Protein AF-A0A520I317-F1 (afdb_monomer_lite)

pLDDT: mean 79.82, std 12.67, range [42.69, 95.69]

Sequence (195 aa):
MSNALNQAALPAPKLPLKTIEVRKGIVSRGLTPLLSAAILIAALWQLRYLDVRGVIAMVPRSPLFWLLFAAGYLALPASEWVIYRRLWTLPSRGFLALLRKRISNEIIAGYSGELYFYAWARRHASLVGTPFGAIKDVSILSAVVANVCTLVLAAVSWQSLVALNLGTDAKVMIVSAASIALPSFVALVMRKRLF

Foldseek 3Di:
DDDDPPPPDDPDPPDPPPPPPPPCPPCNVPVVVVVVVVVVVVVVVVVVVDPPVVVVVPPDPDVVVVVVVVCVLLVVLVVVCVVCCVVFVDDPVLSVLSNQLVVCCVPPNVCVSLVSSQVVCVVGTPDPDRSVLSSLVVVLVVLLVVLVVVVVVCVVCVVVVVVVPPVDDVVVVVVVSCVSNVVSVVCVVCSVVPD

Structure (mmCIF, N/CA/C/O backbone):
data_AF-A0A520I317-F1
#
_entry.id   AF-A0A520I317-F1
#
loop_
_atom_site.group_PDB
_atom_site.id
_atom_site.type_symbol
_atom_site.label_atom_id
_atom_site.label_alt_id
_atom_site.label_comp_id
_atom_site.label_asym_id
_atom_site.label_entity_id
_atom_site.label_seq_id
_atom_site.pdbx_PDB_ins_code
_atom_site.Cartn_x
_atom_site.Cartn_y
_atom_site.Cartn_z
_atom_site.occupancy
_atom_site.B_iso_or_equiv
_atom_site.auth_seq_id
_atom_site.auth_comp_id
_atom_site.auth_asym_id
_atom_site.auth_atom_id
_atom_site.pdbx_PDB_model_num
ATOM 1 N N . MET A 1 1 ? -30.009 17.083 55.610 1.00 45.03 1 MET A N 1
ATOM 2 C CA . MET A 1 1 ? -29.184 15.937 55.158 1.00 45.03 1 MET A CA 1
ATOM 3 C C . MET A 1 1 ? -29.021 16.059 53.641 1.00 45.03 1 MET A C 1
ATOM 5 O O . MET A 1 1 ? -29.857 15.583 52.899 1.00 45.03 1 MET A O 1
ATOM 9 N N . SER A 1 2 ? -28.257 17.052 53.184 1.00 42.69 2 SER A N 1
ATOM 10 C CA . SER A 1 2 ? -26.864 16.935 52.708 1.00 42.69 2 SER A CA 1
ATOM 11 C C . SER A 1 2 ? -26.685 16.032 51.479 1.00 42.69 2 SER A C 1
ATOM 13 O O . SER A 1 2 ? -26.495 14.829 51.611 1.00 42.69 2 SER A O 1
ATOM 15 N N . ASN A 1 3 ? -26.728 16.679 50.308 1.00 47.91 3 ASN A N 1
ATOM 16 C CA . ASN A 1 3 ? -25.954 16.430 49.084 1.00 47.91 3 ASN A CA 1
ATOM 17 C C . ASN A 1 3 ? -25.073 15.168 49.061 1.00 47.91 3 ASN A C 1
ATOM 19 O O . ASN A 1 3 ? -23.994 15.156 49.650 1.00 47.91 3 ASN A O 1
ATOM 23 N N . ALA A 1 4 ? -25.469 14.169 48.269 1.00 48.62 4 ALA A N 1
ATOM 24 C CA . ALA A 1 4 ? -24.645 12.996 47.960 1.00 48.62 4 ALA A CA 1
ATOM 25 C C . ALA A 1 4 ? -24.650 12.617 46.460 1.00 48.62 4 ALA A C 1
ATOM 27 O O . ALA A 1 4 ? -24.428 11.461 46.121 1.00 48.62 4 ALA A O 1
ATOM 28 N N . LEU A 1 5 ? -24.897 13.569 45.545 1.00 51.44 5 LEU A N 1
ATOM 29 C CA . LEU A 1 5 ? -24.967 13.308 44.092 1.00 51.44 5 LEU A CA 1
ATOM 30 C C . LEU A 1 5 ? -24.058 14.206 43.234 1.00 51.44 5 LEU A C 1
ATOM 32 O O . LEU A 1 5 ? -24.373 14.493 42.088 1.00 51.44 5 LEU A O 1
ATOM 36 N N . ASN A 1 6 ? -22.898 14.608 43.755 1.00 48.12 6 ASN A N 1
ATOM 37 C CA . ASN A 1 6 ? -21.825 15.190 42.939 1.00 48.12 6 ASN A CA 1
ATOM 38 C C . ASN A 1 6 ? -20.525 14.409 43.158 1.00 48.12 6 ASN A C 1
ATOM 40 O O . ASN A 1 6 ? -19.557 14.913 43.723 1.00 48.12 6 ASN A O 1
ATOM 44 N N . GLN A 1 7 ? -20.490 13.155 42.700 1.00 51.94 7 GLN A N 1
ATOM 45 C CA . GLN A 1 7 ? -19.213 12.514 42.392 1.00 51.94 7 GLN A CA 1
ATOM 46 C C . GLN A 1 7 ? -18.710 13.122 41.083 1.00 51.94 7 GLN A C 1
ATOM 48 O O . GLN A 1 7 ? -18.980 12.625 39.992 1.00 51.94 7 GLN A O 1
ATOM 53 N N . ALA A 1 8 ? -18.028 14.262 41.206 1.00 53.19 8 ALA A N 1
ATOM 54 C CA . ALA A 1 8 ? -17.214 14.811 40.140 1.00 53.19 8 ALA A CA 1
ATOM 55 C C . ALA A 1 8 ? -16.290 13.695 39.637 1.00 53.19 8 ALA A C 1
ATOM 57 O O . ALA A 1 8 ? -15.510 13.139 40.411 1.00 53.19 8 ALA A O 1
ATOM 58 N N . ALA A 1 9 ? -16.420 13.337 38.358 1.00 56.22 9 ALA A N 1
ATOM 59 C CA . ALA A 1 9 ? -15.526 12.400 37.703 1.00 56.22 9 ALA A CA 1
ATOM 60 C C . ALA A 1 9 ? -14.085 12.848 37.972 1.00 56.22 9 ALA A C 1
ATOM 62 O O . ALA A 1 9 ? -13.678 13.929 37.541 1.00 56.22 9 ALA A O 1
ATOM 63 N N . LEU A 1 10 ? -13.343 12.044 38.739 1.00 57.91 10 LEU A N 1
ATOM 64 C CA . LEU A 1 10 ? -11.942 12.306 39.040 1.00 57.91 10 LEU A CA 1
ATOM 65 C C . LEU A 1 10 ? -11.213 12.540 37.709 1.00 57.91 10 LEU A C 1
ATOM 67 O O . LEU A 1 10 ? -11.305 11.686 36.820 1.00 57.91 10 LEU A O 1
ATOM 71 N N . PRO A 1 11 ? -10.522 13.679 37.522 1.00 61.44 11 PRO A N 1
ATOM 72 C CA . PRO A 1 11 ? -9.754 13.895 36.310 1.00 61.44 11 PRO A CA 1
ATOM 73 C C . PRO A 1 11 ? -8.738 12.760 36.194 1.00 61.44 11 PRO A C 1
ATOM 75 O O . PRO A 1 11 ? -7.989 12.493 37.134 1.00 61.44 11 PRO A O 1
ATOM 78 N N . ALA A 1 12 ? -8.752 12.066 35.052 1.00 65.25 12 ALA A N 1
ATOM 79 C CA . ALA A 1 12 ? -7.838 10.963 34.788 1.00 65.25 12 ALA A CA 1
ATOM 80 C C . ALA A 1 12 ? -6.398 11.393 35.128 1.00 65.25 12 ALA A C 1
ATOM 82 O O . ALA A 1 12 ? -5.998 12.503 34.750 1.00 65.25 12 ALA A O 1
ATOM 83 N N . PRO A 1 13 ? -5.618 10.559 35.841 1.00 58.56 13 PRO A N 1
ATOM 84 C CA . PRO A 1 13 ? -4.263 10.915 36.227 1.00 58.56 13 PRO A CA 1
ATOM 85 C C . PRO A 1 13 ? -3.470 11.268 34.970 1.00 58.56 13 PRO A C 1
ATOM 87 O O . PRO A 1 13 ? -3.360 10.470 34.035 1.00 58.56 13 PRO A O 1
ATOM 90 N N . LYS A 1 14 ? -2.940 12.495 34.933 1.00 61.97 14 LYS A N 1
ATOM 91 C CA . LYS A 1 14 ? -2.022 12.945 33.886 1.00 61.97 14 LYS A CA 1
ATOM 92 C C . LYS A 1 14 ? -0.723 12.168 34.069 1.00 61.97 14 LYS A C 1
ATOM 94 O O . LYS A 1 14 ? 0.171 12.606 34.785 1.00 61.97 14 LYS A O 1
ATOM 99 N N . LEU A 1 15 ? -0.658 10.980 33.474 1.00 63.56 15 LEU A N 1
AT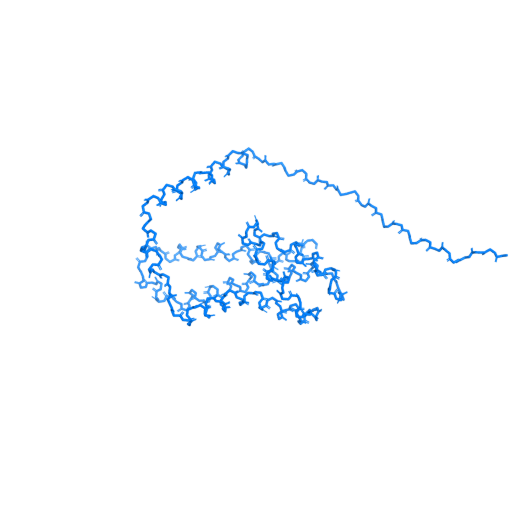OM 100 C CA . LEU A 1 15 ? 0.560 10.186 33.408 1.00 63.56 15 LEU A CA 1
ATOM 101 C C . LEU A 1 15 ? 1.652 11.066 32.780 1.00 63.56 15 LEU A C 1
ATOM 103 O O . LEU A 1 15 ? 1.433 11.593 31.685 1.00 63.56 15 LEU A O 1
ATOM 107 N N . PRO A 1 16 ? 2.798 11.269 33.449 1.00 57.56 16 PRO A N 1
ATOM 108 C CA . PRO A 1 16 ? 3.884 12.051 32.887 1.00 57.56 16 PRO A CA 1
ATOM 109 C C . PRO A 1 16 ? 4.388 11.329 31.637 1.00 57.56 16 PRO A C 1
ATOM 111 O O . PRO A 1 16 ? 4.997 10.261 31.710 1.00 57.56 16 PRO A O 1
ATOM 114 N N . LEU A 1 17 ? 4.090 11.896 30.469 1.00 61.78 17 LEU A N 1
ATOM 115 C CA . LEU A 1 17 ? 4.612 11.410 29.202 1.00 61.78 17 LEU A CA 1
ATOM 116 C C . LEU A 1 17 ? 6.114 11.686 29.202 1.00 61.78 17 LEU A C 1
ATOM 118 O O . LEU A 1 17 ? 6.548 12.810 28.960 1.00 61.78 17 LEU A O 1
ATOM 122 N N . LYS A 1 18 ? 6.915 10.663 29.510 1.00 58.00 18 LYS A N 1
ATOM 123 C CA . LYS A 1 18 ? 8.369 10.731 29.377 1.00 58.00 18 LYS A CA 1
ATOM 124 C C . LYS A 1 18 ? 8.680 10.900 27.892 1.00 58.00 18 LYS A C 1
ATOM 126 O O . LYS A 1 18 ? 8.573 9.951 27.117 1.00 58.00 18 LYS A O 1
ATOM 131 N N . THR A 1 19 ? 9.010 12.121 27.488 1.00 58.41 19 THR A N 1
ATOM 132 C CA . THR A 1 19 ? 9.453 12.427 26.131 1.00 58.41 19 THR A CA 1
ATOM 133 C C . THR A 1 19 ? 10.725 11.639 25.868 1.00 58.41 19 THR A C 1
ATOM 135 O O . THR A 1 19 ? 11.769 11.908 26.460 1.00 58.41 19 THR A O 1
ATOM 138 N N . ILE A 1 20 ? 10.629 10.615 25.023 1.00 56.41 20 ILE A N 1
ATOM 139 C CA . ILE A 1 20 ? 11.802 9.892 24.547 1.00 56.41 20 ILE A CA 1
ATOM 140 C C . ILE A 1 20 ? 12.582 10.878 23.681 1.00 56.41 20 ILE A C 1
ATOM 142 O O . ILE A 1 20 ? 12.184 11.180 22.556 1.00 56.41 20 ILE A O 1
ATOM 146 N N . GLU A 1 21 ? 13.682 11.407 24.213 1.00 55.03 21 GLU A N 1
ATOM 147 C CA . GLU A 1 21 ? 14.645 12.147 23.412 1.00 55.03 21 GLU A CA 1
ATOM 148 C C . GLU A 1 21 ? 15.313 11.168 22.449 1.00 55.03 21 GLU A C 1
ATOM 150 O O . GLU A 1 21 ? 16.239 10.430 22.789 1.00 55.03 21 GLU A O 1
ATOM 155 N N . VAL A 1 22 ? 14.807 11.126 21.218 1.00 60.00 22 VAL A N 1
ATOM 156 C CA . VAL A 1 22 ? 15.446 10.388 20.134 1.00 60.00 22 VAL A CA 1
ATOM 157 C C . VAL A 1 22 ? 16.765 11.094 19.829 1.00 60.00 22 VAL A C 1
ATOM 159 O O . VAL A 1 22 ? 16.800 12.101 19.116 1.00 60.00 22 VAL A O 1
ATOM 162 N N . ARG A 1 23 ? 17.865 10.581 20.388 1.00 56.28 23 ARG A N 1
ATOM 163 C CA . ARG A 1 23 ? 19.222 11.060 20.110 1.00 56.28 23 ARG A CA 1
ATOM 164 C C . ARG A 1 23 ? 19.542 10.786 18.642 1.00 56.28 23 ARG A C 1
ATOM 166 O O . ARG A 1 23 ? 20.020 9.714 18.284 1.00 56.28 23 ARG A O 1
ATOM 173 N N . LYS A 1 24 ? 19.246 11.757 17.776 1.00 55.75 24 LYS A N 1
ATOM 174 C CA . LYS A 1 24 ? 19.602 11.728 16.353 1.00 55.75 24 LYS A CA 1
ATOM 175 C C . LYS A 1 24 ? 21.124 11.626 16.240 1.00 55.75 24 LYS A C 1
ATOM 177 O O . LYS A 1 24 ? 21.832 12.606 16.474 1.00 55.75 24 LYS A O 1
ATOM 182 N N . GLY A 1 25 ? 21.629 10.426 15.946 1.00 60.38 25 GLY A N 1
ATOM 183 C CA . GLY A 1 25 ? 23.057 10.178 15.752 1.00 60.38 25 GLY A CA 1
ATOM 184 C C . GLY A 1 25 ? 23.619 11.059 14.635 1.00 60.38 25 GLY A C 1
ATOM 185 O O . GLY A 1 25 ? 22.886 11.452 13.728 1.00 60.38 25 GLY A O 1
ATOM 186 N N . ILE A 1 26 ? 24.916 11.363 14.687 1.00 60.06 26 ILE A N 1
ATOM 187 C CA . ILE A 1 26 ? 25.626 12.230 13.723 1.00 60.06 26 ILE A CA 1
ATOM 188 C C . ILE A 1 26 ? 25.359 11.809 12.263 1.00 60.06 26 ILE A C 1
ATOM 190 O O . ILE A 1 26 ? 25.159 12.660 11.398 1.00 60.06 26 ILE A O 1
ATOM 194 N N . VAL A 1 27 ? 25.205 10.504 12.020 1.00 59.06 27 VAL A N 1
ATOM 195 C CA . VAL A 1 27 ? 24.820 9.920 10.723 1.00 59.06 27 VAL A CA 1
ATOM 196 C C . VAL A 1 27 ? 23.475 10.467 10.211 1.00 59.06 27 VAL A C 1
ATOM 198 O O . VAL A 1 27 ? 23.369 10.860 9.055 1.00 59.06 27 VAL A O 1
ATOM 201 N N . SER A 1 28 ? 22.465 10.592 11.078 1.00 58.69 28 SER A N 1
ATOM 202 C CA . SER A 1 28 ? 21.135 11.122 10.723 1.00 58.69 28 SER A CA 1
ATOM 203 C C . SER A 1 28 ? 21.087 12.646 10.550 1.00 58.69 28 SER A C 1
ATOM 205 O O . SER A 1 28 ? 20.121 13.169 9.998 1.00 58.69 28 SER A O 1
ATOM 207 N N . ARG A 1 29 ? 22.107 13.371 11.034 1.00 66.19 29 ARG A N 1
ATOM 208 C CA . ARG A 1 29 ? 22.180 14.840 10.949 1.00 66.19 29 ARG A CA 1
ATOM 209 C C . ARG A 1 29 ? 22.873 15.337 9.679 1.00 66.19 29 ARG A C 1
ATOM 211 O O . ARG A 1 29 ? 22.533 16.422 9.227 1.00 66.19 29 ARG A O 1
ATOM 218 N N . GLY A 1 30 ? 23.796 14.561 9.107 1.00 67.75 30 GLY A N 1
ATOM 219 C CA . GLY A 1 30 ? 24.548 14.961 7.909 1.00 67.75 30 GLY A CA 1
ATOM 220 C C . GLY A 1 30 ? 24.300 14.083 6.685 1.00 67.75 30 GLY A C 1
ATOM 221 O O . GLY A 1 30 ? 24.026 14.599 5.607 1.00 67.75 30 GLY A O 1
ATOM 222 N N . LEU A 1 31 ? 24.347 12.756 6.839 1.00 81.31 31 LEU A N 1
ATOM 223 C CA . LEU A 1 31 ? 24.347 11.843 5.694 1.00 81.31 31 LEU A CA 1
ATOM 224 C C . LEU A 1 31 ? 22.977 11.760 5.016 1.00 81.31 31 LEU A C 1
ATOM 226 O O . LEU A 1 31 ? 22.896 11.821 3.796 1.00 81.31 31 LEU A O 1
ATOM 230 N N . THR A 1 32 ? 21.896 11.659 5.794 1.00 81.12 32 THR A N 1
ATOM 231 C CA . THR A 1 32 ? 20.528 11.581 5.258 1.00 81.12 32 THR A CA 1
ATOM 232 C C . THR A 1 32 ? 20.131 12.806 4.424 1.00 81.12 32 THR A C 1
ATOM 234 O O . THR A 1 32 ? 19.721 12.606 3.283 1.00 81.12 32 THR A O 1
ATOM 237 N N . PRO A 1 33 ? 20.251 14.062 4.908 1.00 85.88 33 PRO A N 1
ATOM 238 C CA . PRO A 1 33 ? 19.885 15.219 4.092 1.00 85.88 33 PRO A CA 1
ATOM 239 C C . PRO A 1 33 ? 20.803 15.390 2.878 1.00 85.88 33 PRO A C 1
ATOM 241 O O . PRO A 1 33 ? 20.318 15.771 1.818 1.00 85.88 33 PRO A O 1
ATOM 244 N N . LEU A 1 34 ? 22.095 15.069 3.003 1.00 89.31 34 LEU A N 1
ATOM 245 C CA . LEU A 1 34 ? 23.051 15.163 1.899 1.00 89.31 34 LEU A CA 1
ATOM 246 C C . LEU A 1 34 ? 22.744 14.130 0.811 1.00 89.31 34 LEU A C 1
ATOM 248 O O . LEU A 1 34 ? 22.704 14.480 -0.364 1.00 89.31 34 LEU A O 1
ATOM 252 N N . LEU A 1 35 ? 22.438 12.888 1.194 1.00 88.44 35 LEU A N 1
ATOM 253 C CA . LEU A 1 35 ? 22.018 11.844 0.261 1.00 88.44 35 LEU A CA 1
ATOM 254 C C . LEU A 1 35 ? 20.689 12.204 -0.416 1.00 88.44 35 LEU A C 1
ATOM 256 O O . LEU A 1 35 ? 20.588 12.115 -1.636 1.00 88.44 35 LEU A O 1
ATOM 260 N N . SER A 1 36 ? 19.691 12.670 0.342 1.00 85.88 36 SER A N 1
ATOM 261 C CA . SER A 1 36 ? 18.420 13.137 -0.226 1.00 85.88 36 SER A CA 1
ATOM 262 C C . SER A 1 36 ? 18.618 14.308 -1.192 1.00 85.88 36 SER A C 1
ATOM 264 O O . SER A 1 36 ? 18.009 14.326 -2.260 1.00 85.88 36 SER A O 1
ATOM 266 N N . ALA A 1 37 ? 19.491 15.263 -0.857 1.00 91.44 37 ALA A N 1
ATOM 267 C CA . ALA A 1 37 ? 19.832 16.379 -1.733 1.00 91.44 37 ALA A CA 1
ATOM 268 C C . ALA A 1 37 ? 20.565 15.906 -2.994 1.00 91.44 37 ALA A C 1
ATOM 270 O O . ALA A 1 37 ? 20.232 16.356 -4.085 1.00 91.44 37 ALA A O 1
ATOM 271 N N . ALA A 1 38 ? 21.504 14.965 -2.873 1.00 92.88 38 ALA A N 1
ATOM 272 C CA . ALA A 1 38 ? 22.205 14.380 -4.012 1.00 92.88 38 ALA A CA 1
ATOM 273 C C . ALA A 1 38 ? 21.238 13.655 -4.962 1.00 92.88 38 ALA A C 1
ATOM 275 O O . ALA A 1 38 ? 21.298 13.881 -6.168 1.00 92.88 38 ALA A O 1
ATOM 276 N N . ILE A 1 39 ? 20.303 12.855 -4.429 1.00 92.00 39 ILE A N 1
ATOM 277 C CA . ILE A 1 39 ? 19.255 12.187 -5.220 1.00 92.00 39 ILE A CA 1
ATOM 278 C C . ILE A 1 39 ? 18.361 13.221 -5.909 1.00 92.00 39 ILE A C 1
ATOM 280 O O . ILE A 1 39 ? 18.079 13.091 -7.099 1.00 92.00 39 ILE A O 1
ATOM 284 N N . LEU A 1 40 ? 17.938 14.265 -5.191 1.00 93.00 40 LEU A N 1
ATOM 285 C CA . LEU A 1 40 ? 17.104 15.326 -5.753 1.00 93.00 40 LEU A CA 1
ATOM 286 C C . LEU A 1 40 ? 17.827 16.082 -6.875 1.00 93.00 40 LEU A C 1
ATOM 288 O O . LEU A 1 40 ? 17.253 16.287 -7.941 1.00 93.00 40 LEU A O 1
ATOM 292 N N . ILE A 1 41 ? 19.088 16.465 -6.662 1.00 94.50 41 ILE A N 1
ATOM 293 C CA . ILE A 1 41 ? 19.917 17.137 -7.670 1.00 94.50 41 ILE A CA 1
ATOM 294 C C . ILE A 1 41 ? 20.105 16.229 -8.885 1.00 94.50 41 ILE A C 1
ATOM 296 O O . ILE A 1 41 ? 19.927 16.693 -10.008 1.00 94.50 41 ILE A O 1
ATOM 300 N N . ALA A 1 42 ? 20.411 14.946 -8.680 1.00 92.12 42 ALA A N 1
ATOM 301 C CA . ALA A 1 42 ? 20.547 13.979 -9.764 1.00 92.12 42 ALA A CA 1
ATOM 302 C C . ALA A 1 42 ? 19.239 13.831 -10.561 1.00 92.12 42 ALA A C 1
ATOM 304 O O . ALA A 1 42 ? 19.265 13.873 -11.790 1.00 92.12 42 ALA A O 1
ATOM 305 N N . ALA A 1 43 ? 18.088 13.745 -9.885 1.00 90.31 43 ALA A N 1
ATOM 306 C CA . ALA A 1 43 ? 16.779 13.678 -10.533 1.00 90.31 43 ALA A CA 1
ATOM 307 C C . ALA A 1 43 ? 16.471 14.946 -11.351 1.00 90.31 43 ALA A C 1
ATOM 309 O O . ALA A 1 43 ? 16.055 14.855 -12.506 1.00 90.31 43 ALA A O 1
ATOM 310 N N . LEU A 1 44 ? 16.732 16.132 -10.791 1.00 92.19 44 LEU A N 1
ATOM 311 C CA . LEU A 1 44 ? 16.563 17.414 -11.488 1.00 92.19 44 LEU A CA 1
ATOM 312 C C . LEU A 1 44 ? 17.532 17.571 -12.665 1.00 92.19 44 LEU A C 1
ATOM 314 O O . LEU A 1 44 ? 17.177 18.152 -13.690 1.00 92.19 44 LEU A O 1
ATOM 318 N N . TRP A 1 45 ? 18.753 17.053 -12.537 1.00 92.88 45 TRP A N 1
ATOM 319 C CA . TRP A 1 45 ? 19.726 17.036 -13.624 1.00 92.88 45 TRP A CA 1
ATOM 320 C C . TRP A 1 45 ? 19.253 16.139 -14.770 1.00 92.88 45 TRP A C 1
ATOM 322 O O . TRP A 1 45 ? 19.329 16.537 -15.933 1.00 92.88 45 TRP A O 1
ATOM 332 N N . GLN A 1 46 ? 18.691 14.973 -14.444 1.00 88.69 46 GLN A N 1
ATOM 333 C CA . GLN A 1 46 ? 18.147 14.035 -15.424 1.00 88.69 46 GLN A CA 1
ATOM 334 C C . GLN A 1 46 ? 16.947 14.614 -16.187 1.00 88.69 46 GLN A C 1
ATOM 336 O O . GLN A 1 46 ? 16.779 14.330 -17.373 1.00 88.69 46 GLN A O 1
ATOM 341 N N . LEU A 1 47 ? 16.154 15.483 -15.547 1.00 85.44 47 LEU A N 1
ATOM 342 C CA . LEU A 1 47 ? 15.017 16.165 -16.174 1.00 85.44 47 LEU A CA 1
ATOM 343 C C . LEU A 1 47 ? 15.398 17.002 -17.406 1.00 85.44 47 LEU A C 1
ATOM 345 O O . LEU A 1 47 ? 14.545 17.256 -18.251 1.00 85.44 47 LEU A O 1
ATOM 349 N N . ARG A 1 48 ? 16.664 17.414 -17.548 1.00 85.69 48 ARG A N 1
ATOM 350 C CA . ARG A 1 48 ? 17.122 18.207 -18.704 1.00 85.69 48 ARG A CA 1
ATOM 351 C C . ARG A 1 48 ? 17.130 17.422 -20.013 1.00 85.69 48 ARG A C 1
ATOM 353 O O . ARG A 1 48 ? 17.033 18.025 -21.074 1.00 85.69 48 ARG A O 1
ATOM 360 N N . TYR A 1 49 ? 17.246 16.099 -19.935 1.00 86.56 49 TYR A N 1
ATOM 361 C CA . TYR A 1 49 ? 17.249 15.207 -21.098 1.00 86.56 49 TYR A CA 1
ATOM 362 C C . TYR A 1 49 ? 15.866 14.619 -21.394 1.00 86.56 49 TYR A C 1
ATOM 364 O O . TYR A 1 49 ? 15.715 13.794 -22.292 1.00 86.56 49 TYR A O 1
ATOM 372 N N . LEU A 1 50 ? 14.858 15.002 -20.611 1.00 83.12 50 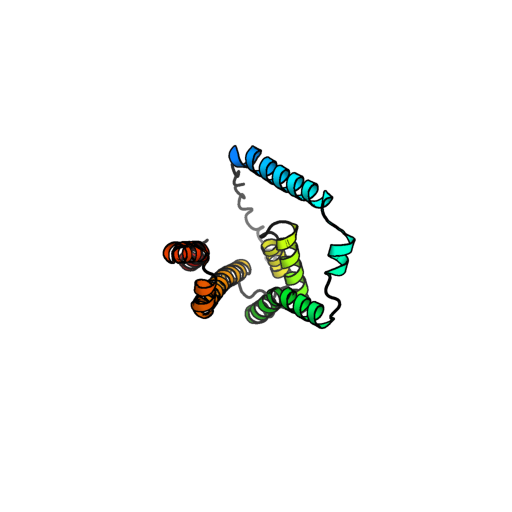LEU A N 1
ATOM 373 C CA . LEU A 1 50 ? 13.517 14.449 -20.689 1.00 83.12 50 LEU A CA 1
ATOM 374 C C . LEU A 1 50 ? 12.740 15.144 -21.813 1.00 83.12 50 LEU A C 1
ATOM 376 O O . LEU A 1 50 ? 12.403 16.323 -21.714 1.00 83.12 50 LEU A O 1
ATOM 380 N N . ASP A 1 51 ? 12.428 14.408 -22.881 1.00 87.75 51 ASP A N 1
ATOM 381 C CA . ASP A 1 51 ? 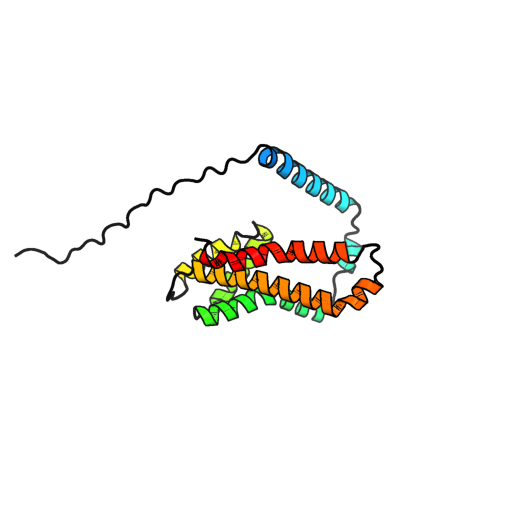11.518 14.898 -23.915 1.00 87.75 51 ASP A CA 1
ATOM 382 C C . ASP A 1 51 ? 10.074 14.873 -23.398 1.00 87.75 51 ASP A C 1
ATOM 384 O O . ASP A 1 51 ? 9.381 13.853 -23.438 1.00 87.75 51 ASP A O 1
ATOM 388 N N . VAL A 1 52 ? 9.613 16.024 -22.909 1.00 85.75 52 VAL A N 1
ATOM 389 C CA . VAL A 1 52 ? 8.265 16.202 -22.354 1.00 85.75 52 VAL A CA 1
ATOM 390 C C . VAL A 1 52 ? 7.183 15.786 -23.357 1.00 85.75 52 VAL A C 1
ATOM 392 O O . VAL A 1 52 ? 6.167 15.213 -22.958 1.00 85.75 52 VAL A O 1
ATOM 395 N N . ARG A 1 53 ? 7.389 16.028 -24.660 1.00 86.19 53 ARG A N 1
ATOM 396 C CA . ARG A 1 53 ? 6.408 15.655 -25.691 1.00 86.19 53 ARG A CA 1
ATOM 397 C C . ARG A 1 53 ? 6.355 14.144 -25.875 1.00 86.19 53 ARG A C 1
ATOM 399 O O . ARG A 1 53 ? 5.257 13.589 -25.890 1.00 86.19 53 ARG A O 1
ATOM 406 N N . GLY A 1 54 ? 7.511 13.487 -25.945 1.00 85.38 54 GLY A N 1
ATOM 407 C CA . GLY A 1 54 ? 7.618 12.031 -25.971 1.00 85.38 54 GLY A CA 1
ATOM 408 C C . GLY A 1 54 ? 6.963 11.370 -24.757 1.00 85.38 54 GLY A C 1
ATOM 409 O O . GLY A 1 54 ? 6.195 10.424 -24.916 1.00 85.38 54 GLY A O 1
ATOM 410 N N . VAL A 1 55 ? 7.162 11.912 -23.551 1.00 85.75 55 VAL A N 1
ATOM 411 C CA . VAL A 1 55 ? 6.537 11.376 -22.326 1.00 85.75 55 VAL A CA 1
ATOM 412 C C . VAL A 1 55 ? 5.021 11.515 -22.341 1.00 85.75 55 VAL A C 1
ATOM 414 O O . VAL A 1 55 ? 4.312 10.561 -22.025 1.00 85.75 55 VAL A O 1
ATOM 417 N N . ILE A 1 56 ? 4.499 12.677 -22.739 1.00 87.94 56 ILE A N 1
ATOM 418 C CA . ILE A 1 56 ? 3.047 12.871 -22.850 1.00 87.94 56 ILE A CA 1
ATOM 419 C C . ILE A 1 56 ? 2.463 11.941 -23.922 1.00 87.94 56 ILE A C 1
ATOM 421 O O . ILE A 1 56 ? 1.367 11.410 -23.745 1.00 87.94 56 ILE A O 1
ATOM 425 N N . ALA A 1 57 ? 3.195 11.691 -25.010 1.00 89.88 57 ALA A N 1
ATOM 426 C CA . ALA A 1 57 ? 2.774 10.753 -26.046 1.00 89.88 57 ALA A CA 1
ATOM 427 C C . ALA A 1 57 ? 2.727 9.289 -25.561 1.00 89.88 57 ALA A C 1
ATOM 429 O O . ALA A 1 57 ? 1.944 8.510 -26.103 1.00 89.88 57 ALA A O 1
ATOM 430 N N . MET A 1 58 ? 3.500 8.923 -24.530 1.00 87.81 58 MET A N 1
ATOM 431 C CA . MET A 1 58 ? 3.458 7.596 -23.897 1.00 87.81 58 MET A CA 1
ATOM 432 C C . MET A 1 58 ? 2.258 7.399 -22.961 1.00 87.81 58 MET A C 1
ATOM 434 O O . MET A 1 58 ? 1.989 6.266 -22.558 1.00 87.81 58 MET A O 1
ATOM 438 N N . VAL A 1 59 ? 1.531 8.464 -22.603 1.00 89.75 59 VAL A N 1
ATOM 439 C CA . VAL A 1 59 ? 0.367 8.355 -21.716 1.00 89.75 59 VAL A CA 1
ATOM 440 C C . VAL A 1 59 ? -0.714 7.504 -22.394 1.00 89.75 59 VAL A C 1
ATOM 442 O O . VAL A 1 59 ? -1.192 7.864 -23.477 1.00 89.75 59 VAL A O 1
ATOM 445 N N . PRO A 1 60 ? -1.150 6.390 -21.774 1.00 90.69 60 PRO A N 1
ATOM 446 C CA . PRO A 1 60 ? -2.156 5.528 -22.377 1.00 90.69 60 PRO A CA 1
ATOM 447 C C . PRO A 1 60 ? -3.475 6.274 -22.604 1.00 90.69 60 PRO A C 1
ATOM 449 O O . PRO A 1 60 ? -4.059 6.850 -21.685 1.00 90.69 60 PRO A O 1
ATOM 452 N N . ARG A 1 61 ? -3.981 6.233 -23.841 1.00 90.94 61 ARG A N 1
ATOM 453 C CA . ARG A 1 61 ? -5.281 6.830 -24.208 1.00 90.94 61 ARG A CA 1
ATOM 454 C C . ARG A 1 61 ? -6.468 5.900 -23.958 1.00 90.94 61 ARG A C 1
ATOM 456 O O . ARG A 1 61 ? -7.611 6.329 -24.070 1.00 90.94 61 ARG A O 1
ATOM 463 N N . SER A 1 62 ? -6.218 4.626 -23.658 1.00 93.69 62 SER A N 1
ATOM 464 C CA . SER A 1 62 ? -7.280 3.638 -23.494 1.00 93.69 62 SER A CA 1
ATOM 465 C C . SER A 1 62 ? -8.019 3.841 -22.160 1.00 93.69 62 SER A C 1
ATOM 467 O O . SER A 1 62 ? -7.390 3.850 -21.101 1.00 93.69 62 SER A O 1
ATOM 469 N N . PRO A 1 63 ? -9.361 3.946 -22.160 1.00 93.19 63 PRO A N 1
ATOM 470 C CA . PRO A 1 63 ? -10.133 4.052 -20.919 1.00 93.19 63 PRO A CA 1
ATOM 471 C C . PRO A 1 63 ? -9.936 2.848 -19.990 1.00 93.19 63 PRO A C 1
ATOM 473 O O . PRO A 1 63 ? -9.922 2.996 -18.771 1.00 93.19 63 PRO A O 1
ATOM 476 N N . LEU A 1 64 ? -9.724 1.657 -20.562 1.00 95.38 64 LEU A N 1
ATOM 477 C CA . LEU A 1 64 ? -9.480 0.429 -19.807 1.00 95.38 64 LEU A CA 1
ATOM 478 C C . LEU A 1 64 ? -8.220 0.519 -18.937 1.00 95.38 64 LEU A C 1
ATOM 480 O O . LEU A 1 64 ? -8.242 0.054 -17.800 1.00 95.38 64 LEU A O 1
ATOM 484 N N . PHE A 1 65 ? -7.148 1.145 -19.437 1.00 94.31 65 PHE A N 1
ATOM 485 C CA . PHE A 1 65 ? -5.941 1.370 -18.641 1.00 94.31 65 PHE A CA 1
ATOM 486 C C . PHE A 1 65 ? -6.265 2.187 -17.391 1.00 94.31 65 PHE A C 1
ATOM 488 O O . PHE A 1 65 ? -5.907 1.787 -16.288 1.00 94.31 65 PHE A O 1
ATOM 495 N N . TRP A 1 66 ? -6.998 3.290 -17.549 1.00 95.12 66 TRP A N 1
ATOM 496 C CA . TRP A 1 66 ? -7.366 4.165 -16.436 1.00 95.12 66 TRP A CA 1
ATOM 497 C C . TRP A 1 66 ? -8.305 3.488 -15.440 1.00 95.12 66 TRP A C 1
ATOM 499 O O . TRP A 1 66 ? -8.158 3.691 -14.236 1.00 95.12 66 TRP A O 1
ATOM 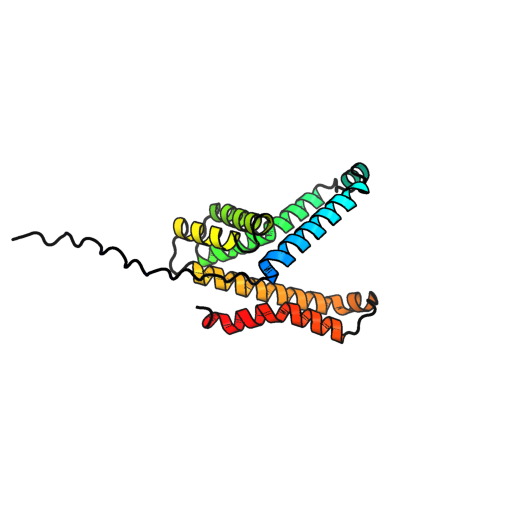509 N N . LEU A 1 67 ? -9.219 2.636 -15.913 1.00 95.69 67 LEU A N 1
ATOM 510 C CA . LEU A 1 67 ? -10.073 1.826 -15.043 1.00 95.69 67 LEU A CA 1
ATOM 511 C C . LEU A 1 67 ? -9.261 0.815 -14.229 1.00 95.69 67 LEU A C 1
ATOM 513 O O . LEU A 1 67 ? -9.442 0.732 -13.016 1.00 95.69 67 LEU A O 1
ATOM 517 N N . LEU A 1 68 ? -8.347 0.078 -14.863 1.00 95.56 68 LEU A N 1
ATOM 518 C CA . LEU A 1 68 ? -7.477 -0.880 -14.173 1.00 95.56 68 LEU A CA 1
ATOM 519 C C . LEU A 1 68 ? -6.509 -0.181 -13.216 1.00 95.56 68 LEU A C 1
ATOM 521 O O . LEU A 1 68 ? -6.294 -0.662 -12.107 1.00 95.56 68 LEU A O 1
ATOM 525 N N . PHE A 1 69 ? -5.976 0.976 -13.607 1.00 94.06 69 PHE A N 1
ATOM 526 C CA . PHE A 1 69 ? -5.141 1.815 -12.755 1.00 94.06 69 PHE A CA 1
ATOM 527 C C . PHE A 1 69 ? -5.911 2.285 -11.518 1.00 94.06 69 PHE A C 1
ATOM 529 O O . PHE A 1 69 ? -5.443 2.110 -10.394 1.00 94.06 69 PHE A O 1
ATOM 536 N N . ALA A 1 70 ? -7.121 2.819 -11.704 1.00 94.56 70 ALA A N 1
ATOM 537 C CA . ALA A 1 70 ? -7.979 3.244 -10.605 1.00 94.56 70 ALA A CA 1
ATOM 538 C C . ALA A 1 70 ? -8.382 2.064 -9.711 1.00 94.56 70 ALA A C 1
ATOM 540 O O . ALA A 1 70 ? -8.370 2.201 -8.491 1.00 94.56 70 ALA A O 1
ATOM 541 N N . ALA A 1 71 ? -8.689 0.900 -10.286 1.00 95.25 71 ALA A N 1
ATOM 542 C CA . ALA A 1 71 ? -9.004 -0.309 -9.532 1.00 95.25 71 ALA A CA 1
ATOM 543 C C . ALA A 1 71 ? -7.798 -0.804 -8.722 1.00 95.25 71 ALA A C 1
ATOM 545 O O . ALA A 1 71 ? -7.935 -1.074 -7.532 1.00 95.25 71 ALA A O 1
ATOM 546 N N . GLY A 1 72 ? -6.609 -0.862 -9.329 1.00 93.31 72 GLY A N 1
ATOM 547 C CA . GLY A 1 72 ? -5.363 -1.238 -8.659 1.00 93.31 72 GLY A CA 1
ATOM 548 C C . GLY A 1 72 ? -4.971 -0.250 -7.563 1.00 93.31 72 GLY A C 1
ATOM 549 O O . GLY A 1 72 ? -4.517 -0.657 -6.493 1.00 93.31 72 GLY A O 1
ATOM 550 N N . TYR A 1 73 ? -5.230 1.045 -7.772 1.00 92.19 73 TYR A N 1
ATOM 551 C CA . TYR A 1 73 ? -5.157 2.026 -6.702 1.00 92.19 73 TYR A CA 1
ATOM 552 C C . TYR A 1 73 ? -6.196 1.652 -5.627 1.00 92.19 73 TYR A C 1
ATOM 554 O O . TYR A 1 73 ? -5.846 1.206 -4.541 1.00 92.19 73 TYR A O 1
ATOM 562 N N . LEU A 1 74 ? -7.490 1.700 -5.891 1.00 94.69 74 LEU A N 1
ATOM 563 C CA . LEU A 1 74 ? -8.498 1.533 -4.841 1.00 94.69 74 LEU A CA 1
ATOM 564 C C . LEU A 1 74 ? -8.541 0.142 -4.177 1.00 94.69 74 LEU A C 1
ATOM 566 O O . LEU A 1 74 ? -9.134 0.024 -3.107 1.00 94.69 74 LEU A O 1
ATOM 570 N N . ALA A 1 75 ? -7.879 -0.878 -4.728 1.00 92.75 75 ALA A N 1
ATOM 571 C CA . ALA A 1 75 ? -7.820 -2.232 -4.180 1.00 92.75 75 ALA A CA 1
ATOM 572 C C . ALA A 1 75 ? -7.377 -2.277 -2.709 1.00 92.75 75 ALA A C 1
ATOM 574 O O . ALA A 1 75 ? -8.046 -2.903 -1.885 1.00 92.75 75 ALA A O 1
ATOM 575 N N . LEU A 1 76 ? -6.292 -1.579 -2.354 1.00 89.31 76 LEU A N 1
ATOM 576 C CA . LEU A 1 76 ? -5.786 -1.573 -0.979 1.00 89.31 76 LEU A CA 1
ATOM 577 C C . LEU A 1 76 ? -6.784 -0.936 0.011 1.00 89.31 76 LEU A C 1
ATOM 579 O O . LEU A 1 76 ? -7.227 -1.645 0.917 1.00 89.31 76 LEU A O 1
ATOM 583 N N . PRO A 1 77 ? -7.227 0.329 -0.154 1.00 92.50 77 PRO A N 1
ATOM 584 C CA . PRO A 1 77 ? -8.201 0.924 0.762 1.00 92.50 77 PRO A CA 1
ATOM 585 C C . PRO A 1 77 ? -9.557 0.201 0.746 1.00 92.50 77 PRO A C 1
ATOM 587 O O . PRO A 1 77 ? -10.238 0.167 1.770 1.00 92.50 77 PRO A O 1
ATOM 590 N N . ALA A 1 78 ? -9.950 -0.421 -0.373 1.00 93.44 78 ALA A N 1
ATOM 591 C CA . ALA A 1 78 ? -11.145 -1.262 -0.431 1.00 93.44 78 ALA A CA 1
ATOM 592 C C . ALA A 1 78 ? -10.996 -2.529 0.422 1.00 93.44 78 ALA A C 1
ATOM 594 O O . ALA A 1 78 ? -11.906 -2.854 1.186 1.00 93.44 78 ALA A O 1
ATOM 595 N N . SER A 1 79 ? -9.850 -3.210 0.348 1.00 91.56 79 SER A N 1
ATOM 596 C CA . SER A 1 79 ? -9.572 -4.391 1.173 1.00 91.56 79 SER A CA 1
ATOM 597 C C . SER A 1 79 ? -9.584 -4.056 2.670 1.00 91.56 79 SER A C 1
ATOM 599 O O . SER A 1 79 ? -10.267 -4.729 3.444 1.00 91.56 79 SER A O 1
ATOM 601 N N . GLU A 1 80 ? -8.939 -2.956 3.071 1.00 91.44 80 GLU A N 1
ATOM 602 C CA . GLU A 1 80 ? -8.957 -2.474 4.454 1.00 91.44 80 GLU A CA 1
ATOM 603 C C . GLU A 1 80 ? -10.374 -2.113 4.903 1.00 91.44 80 GLU A C 1
ATOM 605 O O . GLU A 1 80 ? -10.781 -2.454 6.015 1.00 91.44 80 GLU A O 1
ATOM 610 N N . TRP A 1 81 ? -11.162 -1.473 4.037 1.00 92.12 81 TRP A N 1
ATOM 611 C CA . TRP A 1 81 ? -12.541 -1.127 4.357 1.00 92.12 81 TRP A CA 1
ATOM 612 C C . TRP A 1 81 ? -13.393 -2.368 4.617 1.00 92.12 81 TRP A C 1
ATOM 614 O O . TRP A 1 81 ? -14.149 -2.380 5.586 1.00 92.12 81 TRP A O 1
ATOM 624 N N . VAL A 1 82 ? -13.247 -3.431 3.819 1.00 92.06 82 VAL A N 1
ATOM 625 C CA . VAL A 1 82 ? -13.949 -4.704 4.056 1.00 92.06 82 VAL A CA 1
ATOM 626 C C . VAL A 1 82 ? -13.543 -5.316 5.401 1.00 92.06 82 VAL A C 1
ATOM 628 O O . VAL A 1 82 ? -14.415 -5.755 6.156 1.00 92.06 82 VAL A O 1
ATOM 631 N N . ILE A 1 83 ? -12.247 -5.310 5.732 1.00 90.19 83 ILE A N 1
ATOM 632 C CA . ILE A 1 83 ? -11.728 -5.836 7.004 1.00 90.19 83 ILE A CA 1
ATOM 633 C C . ILE A 1 83 ? -12.309 -5.052 8.187 1.00 90.19 83 ILE A C 1
ATOM 635 O O . ILE A 1 83 ? -12.939 -5.639 9.070 1.00 90.19 83 ILE A O 1
ATOM 639 N N . TYR A 1 84 ? -12.175 -3.724 8.189 1.00 88.31 84 TYR A N 1
ATOM 640 C CA . TYR A 1 84 ? -12.678 -2.884 9.280 1.00 88.31 84 TYR A CA 1
ATOM 641 C C . TYR A 1 84 ? -14.205 -2.819 9.325 1.00 88.31 84 TYR A C 1
ATOM 643 O O . TYR A 1 84 ? -14.780 -2.628 10.397 1.00 88.31 84 TYR A O 1
ATOM 651 N N . ARG A 1 85 ? -14.896 -3.030 8.201 1.00 88.31 85 ARG A N 1
ATOM 652 C CA . ARG A 1 85 ? -16.353 -3.178 8.198 1.00 88.31 85 ARG A CA 1
ATOM 653 C C . ARG A 1 85 ? -16.794 -4.455 8.905 1.00 88.31 85 ARG A C 1
ATOM 655 O O . ARG A 1 85 ? -17.784 -4.411 9.626 1.00 88.31 85 ARG A O 1
ATOM 662 N N . ARG A 1 86 ? -16.060 -5.560 8.758 1.00 86.44 86 ARG A N 1
ATOM 663 C CA . ARG A 1 86 ? -16.327 -6.799 9.511 1.00 86.44 86 ARG A CA 1
ATOM 664 C C . ARG A 1 86 ? -15.938 -6.681 10.982 1.00 86.44 86 ARG A C 1
ATOM 666 O O . ARG A 1 86 ? -16.656 -7.193 11.829 1.00 86.44 86 ARG A O 1
ATOM 673 N N . LEU A 1 87 ? -14.830 -6.004 11.281 1.00 84.25 87 LEU A N 1
ATOM 674 C CA . LEU A 1 87 ? -14.304 -5.922 12.644 1.00 84.25 87 LEU A CA 1
ATOM 675 C C . LEU A 1 87 ? -15.034 -4.886 13.511 1.00 84.25 87 LEU A C 1
ATOM 677 O O . LEU A 1 87 ? -15.259 -5.127 14.692 1.00 84.25 87 LEU A O 1
ATOM 681 N N . TRP A 1 88 ? -15.391 -3.735 12.936 1.00 83.25 88 TRP A N 1
ATOM 682 C CA . TRP A 1 88 ? -15.906 -2.566 13.663 1.00 83.25 88 TRP A CA 1
ATOM 683 C C . TRP A 1 88 ? -17.202 -1.996 13.085 1.00 83.25 88 TRP A C 1
ATOM 685 O O . TRP A 1 88 ? -17.586 -0.880 13.436 1.00 83.25 88 TRP A O 1
ATOM 695 N N . THR A 1 89 ? -17.863 -2.693 12.154 1.00 83.25 89 THR A N 1
ATOM 696 C CA . THR A 1 89 ? -19.055 -2.171 11.453 1.00 83.25 89 THR A CA 1
ATOM 697 C C . THR A 1 89 ? -18.820 -0.790 10.830 1.00 83.25 89 THR A C 1
ATOM 699 O O . THR A 1 89 ? -19.682 0.085 10.847 1.00 83.25 89 THR A O 1
ATOM 702 N N . LEU A 1 90 ? -17.614 -0.578 10.289 1.00 83.69 90 LEU A N 1
ATOM 703 C CA . LEU A 1 90 ? -17.179 0.711 9.766 1.00 83.69 90 LEU A CA 1
ATOM 704 C C . LEU A 1 90 ? -18.150 1.262 8.696 1.00 83.69 90 LEU A C 1
ATOM 706 O O . LEU A 1 90 ? -18.430 0.569 7.709 1.00 83.69 90 LEU A O 1
ATOM 710 N N . PRO A 1 91 ? -18.635 2.513 8.836 1.00 85.44 91 PRO A N 1
ATOM 711 C CA . PRO A 1 91 ? -19.529 3.117 7.856 1.00 85.44 91 PRO A CA 1
ATOM 712 C C . PRO A 1 91 ? -18.822 3.342 6.513 1.00 85.44 91 PRO A C 1
ATOM 714 O O . PRO A 1 91 ? -17.593 3.401 6.427 1.00 85.44 91 PRO A O 1
ATOM 717 N N . SER A 1 92 ? -19.594 3.554 5.445 1.00 86.44 92 SER A N 1
ATOM 718 C CA . SER A 1 92 ? -19.065 3.877 4.106 1.00 86.44 92 SER A CA 1
ATOM 719 C C . SER A 1 92 ? -18.170 5.123 4.103 1.00 86.44 92 SER A C 1
ATOM 721 O O . SER A 1 92 ? -17.167 5.160 3.397 1.00 86.44 92 SER A O 1
ATOM 723 N N . ARG A 1 93 ? -18.447 6.105 4.974 1.00 86.25 93 ARG A N 1
ATOM 724 C CA . ARG A 1 93 ? -17.582 7.283 5.191 1.00 86.25 93 ARG A CA 1
ATOM 725 C C . ARG A 1 93 ? -16.162 6.920 5.651 1.00 86.25 93 ARG A C 1
ATOM 727 O O . ARG A 1 93 ? -15.238 7.688 5.403 1.00 86.25 93 ARG A O 1
ATOM 734 N N . GLY A 1 94 ? -15.971 5.753 6.269 1.00 86.12 94 GLY A N 1
ATOM 735 C CA . GLY A 1 94 ? -14.654 5.242 6.650 1.00 86.12 94 GLY A CA 1
ATOM 736 C C . GLY A 1 94 ? -13.760 4.880 5.467 1.00 86.12 94 GLY A C 1
ATOM 737 O O . GLY A 1 94 ? -12.542 4.918 5.605 1.00 86.12 94 GLY A O 1
ATOM 738 N N . PHE A 1 95 ? -14.330 4.641 4.282 1.00 91.25 95 PHE A N 1
ATOM 739 C CA . PHE A 1 95 ? -13.546 4.465 3.059 1.00 91.25 95 PHE A CA 1
ATOM 740 C C . PHE A 1 95 ? -12.722 5.719 2.725 1.00 91.25 95 PHE A C 1
ATOM 742 O O . PHE A 1 95 ? -11.543 5.620 2.399 1.00 91.25 95 PHE A O 1
ATOM 749 N N . LEU A 1 96 ? -13.297 6.916 2.894 1.00 91.25 96 LEU A N 1
ATOM 750 C CA . LEU A 1 96 ? -12.573 8.177 2.685 1.00 91.25 96 LEU A CA 1
ATOM 751 C C . LEU A 1 96 ? -11.445 8.371 3.706 1.00 91.25 96 LEU A C 1
ATOM 753 O O . LEU A 1 96 ? -10.407 8.941 3.374 1.00 91.25 96 LEU A O 1
ATOM 757 N N . ALA A 1 97 ? -11.626 7.893 4.939 1.00 91.44 97 ALA A N 1
ATOM 758 C CA . ALA A 1 97 ? -10.574 7.927 5.950 1.00 91.44 97 ALA A CA 1
ATOM 759 C C . ALA A 1 97 ? -9.405 6.997 5.586 1.00 91.44 97 ALA A C 1
ATOM 761 O O . ALA A 1 97 ? -8.252 7.383 5.758 1.00 91.44 97 ALA A O 1
ATOM 762 N N . LEU A 1 98 ? -9.694 5.822 5.021 1.00 91.81 98 LEU A N 1
ATOM 763 C CA . LEU A 1 98 ? -8.683 4.883 4.520 1.00 91.81 98 LEU A CA 1
ATOM 764 C C . LEU A 1 98 ? -7.973 5.408 3.264 1.00 91.81 98 LEU A C 1
ATOM 766 O O . LEU A 1 98 ? -6.757 5.284 3.134 1.00 91.81 98 LEU A O 1
ATOM 770 N N . LEU A 1 99 ? -8.699 6.083 2.373 1.00 92.88 99 LEU A N 1
ATOM 771 C CA . LEU A 1 99 ? -8.094 6.745 1.220 1.00 92.88 99 LEU A CA 1
ATOM 772 C C . LEU A 1 99 ? -7.128 7.855 1.659 1.00 92.88 99 LEU A C 1
ATOM 774 O O . LEU A 1 99 ? -6.006 7.933 1.166 1.00 92.88 99 LEU A O 1
ATOM 778 N N . ARG A 1 100 ? -7.522 8.669 2.648 1.00 90.19 100 ARG A N 1
ATOM 779 C CA . ARG A 1 100 ? -6.634 9.671 3.260 1.00 90.19 100 ARG A CA 1
ATOM 780 C C . ARG A 1 100 ? -5.438 9.029 3.958 1.00 90.19 100 ARG A C 1
ATOM 782 O O . ARG A 1 100 ? -4.331 9.515 3.767 1.00 90.19 100 ARG A O 1
ATOM 789 N N . LYS A 1 101 ? -5.638 7.925 4.693 1.00 90.62 101 LYS A N 1
ATOM 790 C CA . LYS A 1 101 ? -4.545 7.120 5.271 1.00 90.62 101 LYS A CA 1
ATOM 791 C C . LYS A 1 101 ? -3.517 6.767 4.198 1.00 90.62 101 LYS A C 1
ATOM 793 O O . LYS A 1 101 ? -2.329 7.016 4.391 1.00 90.62 101 LYS A O 1
ATOM 798 N N . ARG A 1 102 ? -3.961 6.240 3.056 1.00 90.56 102 ARG A N 1
ATOM 799 C CA . ARG A 1 102 ? -3.057 5.889 1.961 1.00 90.56 102 ARG A CA 1
ATOM 800 C C . ARG A 1 102 ? -2.305 7.100 1.411 1.00 90.56 102 ARG A C 1
ATOM 802 O O . ARG A 1 102 ? -1.084 7.051 1.319 1.00 90.56 102 ARG A O 1
ATOM 809 N N . ILE A 1 103 ? -3.015 8.178 1.085 1.00 90.06 103 ILE A N 1
ATOM 810 C CA . ILE A 1 103 ? -2.404 9.396 0.532 1.00 90.06 103 ILE A CA 1
ATOM 811 C C . ILE A 1 103 ? -1.359 9.965 1.506 1.00 90.06 103 ILE A C 1
ATOM 813 O O . ILE A 1 103 ? -0.275 10.365 1.092 1.00 90.06 103 ILE A O 1
ATOM 817 N N . SER A 1 104 ? -1.633 9.955 2.814 1.00 86.75 104 SER A N 1
ATOM 818 C CA . SER A 1 104 ? -0.666 10.387 3.831 1.00 86.75 104 SER A CA 1
ATOM 819 C C . SER A 1 104 ? 0.577 9.493 3.886 1.00 86.75 104 SER A C 1
ATOM 821 O O . SER A 1 104 ? 1.687 10.011 4.025 1.00 86.75 104 SER A O 1
ATOM 823 N N . ASN A 1 105 ? 0.411 8.175 3.736 1.00 87.06 105 ASN A N 1
ATOM 824 C CA . ASN A 1 105 ? 1.538 7.245 3.664 1.00 87.06 105 ASN A CA 1
ATOM 825 C C . ASN A 1 105 ? 2.404 7.475 2.413 1.00 87.06 105 ASN A C 1
ATOM 827 O O . ASN A 1 105 ? 3.620 7.331 2.499 1.00 87.06 105 ASN A O 1
ATOM 831 N N . GLU A 1 106 ? 1.802 7.860 1.285 1.00 86.38 106 GLU A N 1
ATOM 832 C CA . GLU A 1 106 ? 2.522 8.141 0.034 1.00 86.38 106 GLU A CA 1
ATOM 833 C C . GLU A 1 106 ? 3.230 9.513 0.047 1.00 86.38 106 GLU A C 1
ATOM 835 O O . GLU A 1 106 ? 4.348 9.619 -0.448 1.00 86.38 106 GLU A O 1
ATOM 840 N N . ILE A 1 107 ? 2.613 10.557 0.622 1.00 83.31 107 ILE A N 1
ATOM 841 C CA . ILE A 1 107 ? 3.095 11.949 0.495 1.00 83.31 107 ILE A CA 1
ATOM 842 C C . ILE A 1 107 ? 3.962 12.418 1.674 1.00 83.31 107 ILE A C 1
ATOM 844 O O . ILE A 1 107 ? 4.926 13.151 1.465 1.00 83.31 107 ILE A O 1
ATOM 848 N N . ILE A 1 108 ? 3.612 12.071 2.918 1.00 74.44 108 ILE A N 1
ATOM 849 C CA . ILE A 1 108 ? 4.213 12.700 4.112 1.00 74.44 108 ILE A CA 1
ATOM 850 C C . ILE A 1 108 ? 5.305 11.807 4.703 1.00 74.44 108 ILE A C 1
ATOM 852 O O . ILE A 1 108 ? 6.466 12.193 4.807 1.00 74.44 108 ILE A O 1
ATOM 856 N N . ALA A 1 109 ? 4.905 10.616 5.140 1.00 70.50 109 ALA A N 1
ATOM 857 C CA . ALA A 1 109 ? 5.770 9.578 5.685 1.00 70.50 109 ALA A CA 1
ATOM 858 C C . ALA A 1 109 ? 4.959 8.281 5.739 1.00 70.50 109 ALA A C 1
ATOM 860 O O . ALA A 1 109 ? 3.809 8.318 6.187 1.00 70.50 109 ALA A O 1
ATOM 861 N N . GLY A 1 110 ? 5.570 7.147 5.377 1.00 67.94 110 GLY A N 1
ATOM 862 C CA . GLY A 1 110 ? 4.909 5.840 5.211 1.00 67.94 110 GLY A CA 1
ATOM 863 C C . GLY A 1 110 ? 4.092 5.302 6.397 1.00 67.94 110 GLY A C 1
ATOM 864 O O . GLY A 1 110 ? 3.360 4.337 6.225 1.00 67.94 110 GLY A O 1
ATOM 865 N N . TYR A 1 111 ? 4.178 5.923 7.578 1.00 72.06 111 TYR A N 1
ATOM 866 C CA . TYR A 1 111 ? 3.414 5.558 8.780 1.00 72.06 111 TYR A CA 1
ATOM 867 C C . TYR A 1 111 ? 2.465 6.655 9.295 1.00 72.06 111 TYR A C 1
ATOM 869 O O . TYR A 1 111 ? 1.703 6.427 10.235 1.00 72.06 111 TYR A O 1
ATOM 877 N N . SER A 1 112 ? 2.480 7.853 8.707 1.00 81.25 112 SER A N 1
ATOM 878 C CA . SER A 1 112 ? 1.652 8.983 9.161 1.00 81.25 112 SER A CA 1
ATOM 879 C C . SER A 1 112 ? 0.148 8.737 8.976 1.00 81.25 112 SER A C 1
ATOM 881 O O . SER A 1 112 ? -0.667 9.184 9.788 1.00 81.25 112 SER A O 1
ATOM 883 N N . GLY A 1 113 ? -0.227 7.966 7.954 1.00 84.69 113 GLY A N 1
ATOM 884 C CA . GLY A 1 113 ? -1.607 7.598 7.670 1.00 84.69 113 GLY A CA 1
ATOM 885 C C . GLY A 1 113 ? -2.215 6.650 8.702 1.00 84.69 113 GLY A C 1
ATOM 886 O O . GLY A 1 113 ? -3.407 6.756 8.986 1.00 84.69 113 GLY A O 1
ATOM 887 N N . GLU A 1 114 ? -1.418 5.761 9.302 1.00 87.56 114 GLU A N 1
ATOM 888 C CA . GLU A 1 114 ? -1.882 4.868 10.379 1.00 87.56 114 GLU A CA 1
ATOM 889 C C . GLU A 1 114 ? -2.302 5.672 11.615 1.00 87.56 114 GLU A C 1
ATOM 891 O O . GLU A 1 114 ? -3.368 5.445 12.192 1.00 87.56 114 GLU A O 1
ATOM 896 N N . LEU A 1 115 ? -1.507 6.683 11.982 1.00 86.62 115 LEU A N 1
ATOM 897 C CA . LEU A 1 115 ? -1.822 7.571 13.100 1.00 86.62 115 LEU A CA 1
ATOM 898 C C . LEU A 1 115 ? -3.093 8.390 12.832 1.00 86.62 115 LEU A C 1
ATOM 900 O O . LEU A 1 115 ? -3.944 8.527 13.716 1.00 86.62 115 LEU A O 1
ATOM 904 N N . TYR A 1 116 ? -3.239 8.903 11.606 1.00 88.69 116 TYR A N 1
ATOM 905 C CA . TYR A 1 116 ? -4.457 9.586 11.174 1.00 88.69 116 TYR A CA 1
ATOM 906 C C . TYR A 1 116 ? -5.684 8.675 11.301 1.00 88.69 116 TYR A C 1
ATOM 908 O O . TYR A 1 116 ? -6.689 9.069 11.901 1.00 88.69 116 TYR A O 1
ATOM 916 N N . PHE A 1 117 ? -5.597 7.452 10.773 1.00 89.12 117 PHE A N 1
ATOM 917 C CA . PHE A 1 117 ? -6.708 6.508 10.793 1.00 89.12 117 PHE A CA 1
ATOM 918 C C . PHE A 1 117 ? -7.097 6.118 12.218 1.00 89.12 117 PHE A C 1
ATOM 920 O O . PHE A 1 117 ? -8.285 6.110 12.538 1.00 89.12 117 PHE A O 1
ATOM 927 N N . TYR A 1 118 ? -6.121 5.900 13.101 1.00 87.25 118 TYR A N 1
ATOM 928 C CA . TYR A 1 118 ? -6.370 5.663 14.522 1.00 87.25 118 TYR A CA 1
ATOM 929 C C . TYR A 1 118 ? -7.157 6.810 15.176 1.00 87.25 118 TYR A C 1
ATOM 931 O O . TYR A 1 118 ? -8.181 6.579 15.828 1.00 87.25 118 TYR A O 1
ATOM 939 N N . ALA A 1 119 ? -6.717 8.058 14.977 1.00 86.69 119 ALA A N 1
ATOM 940 C CA . ALA A 1 119 ? -7.387 9.228 15.542 1.00 86.69 119 ALA A CA 1
ATOM 941 C C . ALA A 1 119 ? -8.809 9.405 14.986 1.00 86.69 119 ALA A C 1
ATOM 943 O O . ALA A 1 119 ? -9.728 9.772 15.724 1.00 86.69 119 ALA A O 1
ATOM 944 N N . TRP A 1 120 ? -8.998 9.125 13.696 1.00 89.06 120 TRP A N 1
ATOM 945 C CA . TRP A 1 120 ? -10.303 9.175 13.052 1.00 89.06 120 TRP A CA 1
ATOM 946 C C . TRP A 1 120 ? -11.239 8.075 13.574 1.00 89.06 120 TRP A C 1
ATOM 948 O O . TRP A 1 120 ? -12.371 8.382 13.960 1.00 89.06 120 TRP A O 1
ATOM 958 N N . ALA A 1 121 ? -10.757 6.831 13.662 1.00 85.75 121 ALA A N 1
ATOM 959 C CA . ALA A 1 121 ? -11.515 5.675 14.137 1.00 85.75 121 ALA A CA 1
ATOM 960 C C . ALA A 1 121 ? -11.979 5.867 15.584 1.00 85.75 121 ALA A C 1
ATOM 962 O O . ALA A 1 121 ? -13.141 5.618 15.888 1.00 85.75 121 ALA A O 1
ATOM 963 N N . ARG A 1 122 ? -11.127 6.423 16.455 1.00 82.25 122 ARG A N 1
ATOM 964 C CA . ARG A 1 122 ? -11.492 6.743 17.845 1.00 82.25 122 ARG A CA 1
ATOM 965 C C . ARG A 1 122 ? -12.696 7.685 17.966 1.00 82.25 122 ARG A C 1
ATOM 967 O O . ARG A 1 122 ? -13.404 7.630 18.963 1.00 82.25 122 ARG A O 1
ATOM 974 N N . ARG A 1 123 ? -12.908 8.567 16.985 1.00 81.00 123 ARG A N 1
ATOM 975 C CA . ARG A 1 123 ? -13.996 9.560 16.992 1.00 81.00 123 ARG A CA 1
ATOM 976 C C . ARG A 1 123 ? -15.268 9.087 16.282 1.00 81.00 123 ARG A C 1
ATOM 978 O O . ARG A 1 123 ? -16.313 9.680 16.510 1.00 81.00 123 ARG A O 1
ATOM 985 N N . HIS A 1 124 ? -15.179 8.080 15.408 1.00 77.44 124 HIS A N 1
ATOM 986 C CA . HIS A 1 124 ? -16.264 7.734 14.475 1.00 77.44 124 HIS A CA 1
ATOM 987 C C . HIS A 1 124 ? -16.664 6.255 14.464 1.00 77.44 124 HIS A C 1
ATOM 989 O O . HIS A 1 124 ? -17.728 5.937 13.937 1.00 77.44 124 HIS A O 1
ATOM 995 N N . ALA A 1 125 ? -15.844 5.346 14.994 1.00 69.44 125 ALA A N 1
ATOM 996 C CA . ALA A 1 125 ? -16.199 3.937 15.109 1.00 69.44 125 ALA A CA 1
ATOM 997 C C . ALA A 1 125 ? -16.811 3.668 16.492 1.00 69.44 125 ALA A C 1
ATOM 999 O O . ALA A 1 125 ? -16.265 4.082 17.515 1.00 69.44 125 ALA A O 1
ATOM 1000 N N . SER A 1 126 ? -17.943 2.964 16.529 1.00 62.50 126 SER A N 1
ATOM 1001 C CA . SER A 1 126 ? -18.523 2.407 17.754 1.00 62.50 126 SER A CA 1
ATOM 1002 C C . SER A 1 126 ? -17.638 1.253 18.229 1.00 62.50 126 SER A C 1
ATOM 1004 O O . SER A 1 126 ? -17.780 0.110 17.796 1.00 62.50 126 SER A O 1
ATOM 1006 N N . LEU A 1 127 ? -16.632 1.580 19.034 1.00 61.25 127 LEU A N 1
ATOM 1007 C CA . LEU A 1 127 ? -15.541 0.674 19.378 1.00 61.25 127 LEU A CA 1
ATOM 1008 C C . LEU A 1 127 ? -15.925 -0.232 20.549 1.00 61.25 127 LEU A C 1
ATOM 1010 O O . LEU A 1 127 ? -16.027 0.224 21.682 1.00 61.25 127 LEU A O 1
ATOM 1014 N N . VAL A 1 128 ? -16.066 -1.530 20.276 1.00 57.19 128 VAL A N 1
ATOM 1015 C CA . VAL A 1 128 ? -16.279 -2.582 21.293 1.00 57.19 128 VAL A CA 1
ATOM 1016 C C . VAL A 1 128 ? -14.936 -3.107 21.859 1.00 57.19 128 VAL A C 1
ATOM 1018 O O . VAL A 1 128 ? -14.884 -4.121 22.540 1.00 57.19 128 VAL A O 1
ATOM 1021 N N . GLY A 1 129 ? -13.814 -2.424 21.592 1.00 64.75 129 GLY A N 1
ATOM 1022 C CA . GLY A 1 129 ? -12.463 -2.825 22.013 1.00 64.75 129 GLY A CA 1
ATOM 1023 C C . GLY A 1 129 ? -11.416 -1.723 21.802 1.00 64.75 129 GLY A C 1
ATOM 1024 O O . GLY A 1 129 ? -11.768 -0.587 21.487 1.00 64.75 129 GLY A O 1
ATOM 1025 N N . THR A 1 130 ? -10.121 -2.034 21.961 1.00 67.56 130 THR A N 1
ATOM 1026 C CA . THR A 1 130 ? -9.029 -1.061 21.762 1.00 67.56 130 THR A CA 1
ATOM 1027 C C . THR A 1 130 ? -8.691 -0.906 20.264 1.00 67.56 130 THR A C 1
ATOM 1029 O O . THR A 1 130 ? -8.100 -1.809 19.669 1.00 67.56 130 THR A O 1
ATOM 1032 N N . PRO A 1 131 ? -9.006 0.236 19.610 1.00 74.25 131 PRO A N 1
ATOM 1033 C CA . PRO A 1 131 ? -8.789 0.413 18.164 1.00 74.25 131 PRO A CA 1
ATOM 1034 C C . PRO A 1 131 ? -7.337 0.204 17.726 1.00 74.25 131 PRO A C 1
ATOM 1036 O O . PRO A 1 131 ? -7.078 -0.237 16.612 1.00 74.25 131 PRO A O 1
ATOM 1039 N N . PHE A 1 132 ? -6.382 0.503 18.607 1.00 77.06 132 PHE A N 1
ATOM 1040 C CA . PHE A 1 132 ? -4.959 0.370 18.316 1.00 77.06 132 PHE A CA 1
ATOM 1041 C C . PHE A 1 132 ? -4.524 -1.086 18.093 1.00 77.06 132 PHE A C 1
ATOM 1043 O O . PHE A 1 132 ? -3.797 -1.361 17.142 1.00 77.06 132 PHE A O 1
ATOM 1050 N N . GLY A 1 133 ? -4.986 -2.019 18.935 1.00 79.00 133 GLY A N 1
ATOM 1051 C CA . GLY A 1 133 ? -4.614 -3.433 18.825 1.00 79.00 133 GLY A CA 1
ATOM 1052 C C . GLY A 1 133 ? -5.097 -4.036 17.510 1.00 79.00 133 GLY A C 1
ATOM 1053 O O . GLY A 1 133 ? -4.324 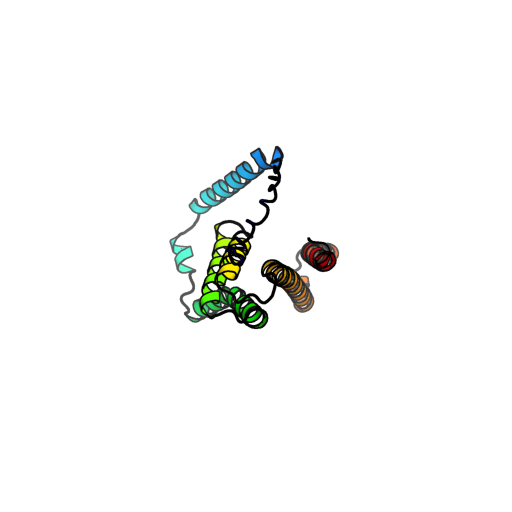-4.650 16.784 1.00 79.00 133 GLY A O 1
ATOM 1054 N N . ALA A 1 134 ? -6.346 -3.747 17.151 1.00 82.62 134 ALA A N 1
ATOM 1055 C CA . ALA A 1 134 ? -6.930 -4.189 15.893 1.00 82.62 134 ALA A CA 1
ATOM 1056 C C . ALA A 1 134 ? -6.234 -3.582 14.658 1.00 82.62 134 ALA A C 1
ATOM 1058 O O . ALA A 1 134 ? -5.970 -4.318 13.712 1.00 82.62 134 ALA A O 1
ATOM 1059 N N . ILE A 1 135 ? -5.873 -2.289 14.666 1.00 83.19 135 ILE A N 1
ATOM 1060 C CA . ILE A 1 135 ? -5.097 -1.691 13.560 1.00 83.19 135 ILE A CA 1
ATOM 1061 C C . ILE A 1 135 ? -3.739 -2.379 13.421 1.00 83.19 135 ILE A C 1
ATOM 1063 O O . ILE A 1 135 ? -3.371 -2.796 12.326 1.00 83.19 135 ILE A O 1
ATOM 1067 N N . LYS A 1 136 ? -3.016 -2.558 14.534 1.00 83.75 136 LYS A N 1
ATOM 1068 C CA . LYS A 1 136 ? -1.712 -3.234 14.553 1.00 83.75 136 LYS A CA 1
ATOM 1069 C C . LYS A 1 136 ? -1.811 -4.646 13.979 1.00 83.75 136 LYS A C 1
ATOM 1071 O O . LYS A 1 136 ? -1.014 -5.010 13.119 1.00 83.75 136 LYS A O 1
ATOM 1076 N N . ASP A 1 137 ? -2.768 -5.433 14.455 1.00 86.00 137 ASP A N 1
ATOM 1077 C CA . ASP A 1 137 ? -2.908 -6.831 14.054 1.00 86.00 137 ASP A CA 1
ATOM 1078 C C . ASP A 1 137 ? -3.265 -6.954 12.571 1.00 86.00 137 ASP A C 1
ATOM 1080 O O . ASP A 1 137 ? -2.698 -7.802 11.880 1.00 86.00 137 ASP A O 1
ATOM 1084 N N . VAL A 1 138 ? -4.128 -6.070 12.057 1.00 86.56 138 VAL A N 1
ATOM 1085 C CA . VAL A 1 138 ? -4.447 -6.001 10.624 1.00 86.56 138 VAL A CA 1
ATOM 1086 C C . VAL A 1 138 ? -3.209 -5.629 9.808 1.00 86.56 138 VAL A C 1
ATOM 1088 O O . VAL A 1 138 ? -2.937 -6.290 8.805 1.00 86.56 138 VAL A O 1
ATOM 1091 N N . SER A 1 139 ? -2.420 -4.641 10.234 1.00 86.56 139 SER A N 1
ATOM 1092 C CA . SER A 1 139 ? -1.213 -4.231 9.505 1.00 86.56 139 SER A CA 1
ATOM 1093 C C . SER A 1 139 ? -0.118 -5.307 9.535 1.00 86.56 139 SER A C 1
ATOM 1095 O O . SER A 1 139 ? 0.480 -5.589 8.496 1.00 86.56 139 SER A O 1
ATOM 1097 N N . ILE A 1 140 ? 0.104 -5.978 10.674 1.00 85.25 140 ILE A N 1
ATOM 1098 C CA . ILE A 1 140 ? 1.047 -7.109 10.776 1.00 85.25 140 ILE A CA 1
ATOM 1099 C C . ILE A 1 140 ? 0.583 -8.269 9.890 1.00 85.25 140 ILE A C 1
ATOM 1101 O O . ILE A 1 140 ? 1.376 -8.810 9.120 1.00 85.25 140 ILE A O 1
ATOM 1105 N N . LEU A 1 141 ? -0.694 -8.651 9.975 1.00 87.12 141 LEU A N 1
ATOM 1106 C CA . LEU A 1 141 ? -1.228 -9.761 9.190 1.00 87.12 141 LEU A CA 1
ATOM 1107 C C . LEU A 1 141 ? -1.176 -9.457 7.689 1.00 87.12 141 LEU A C 1
ATOM 1109 O O . LEU A 1 141 ? -0.773 -10.320 6.915 1.00 87.12 141 LEU A O 1
ATOM 1113 N N . SER A 1 142 ? -1.517 -8.234 7.283 1.00 86.69 142 SER A N 1
ATOM 1114 C CA . SER A 1 142 ? -1.440 -7.792 5.887 1.00 86.69 142 SER A CA 1
ATOM 11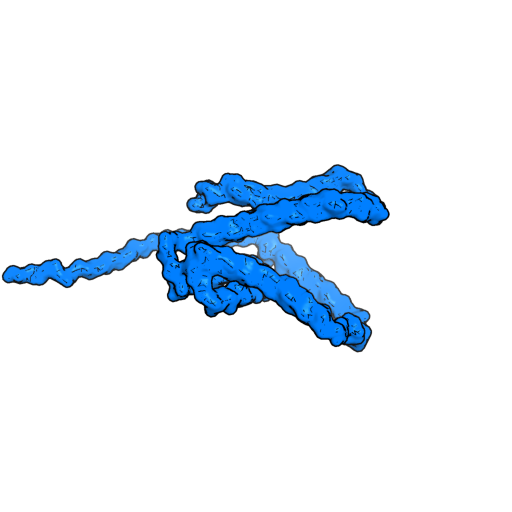15 C C . SER A 1 142 ? -0.007 -7.861 5.349 1.00 86.69 142 SER A C 1
ATOM 1117 O O . SER A 1 142 ? 0.219 -8.418 4.276 1.00 86.69 142 SER A O 1
ATOM 1119 N N . ALA A 1 143 ? 0.983 -7.407 6.127 1.00 86.50 143 ALA A N 1
ATOM 1120 C CA . ALA A 1 143 ? 2.395 -7.497 5.752 1.00 86.50 143 ALA A CA 1
ATOM 1121 C C . ALA A 1 143 ? 2.881 -8.952 5.604 1.00 86.50 143 ALA A C 1
ATOM 1123 O O . ALA A 1 143 ? 3.641 -9.272 4.688 1.00 86.50 143 ALA A O 1
ATOM 1124 N N . VAL A 1 144 ? 2.419 -9.857 6.472 1.00 86.69 144 VAL A N 1
ATOM 1125 C CA . VAL A 1 144 ? 2.725 -11.291 6.361 1.00 86.69 144 VAL A CA 1
ATOM 1126 C C . VAL A 1 144 ? 2.086 -11.887 5.115 1.00 86.69 144 VAL A C 1
ATOM 1128 O O . VAL A 1 144 ? 2.774 -12.554 4.346 1.00 86.69 144 VAL A O 1
ATOM 1131 N N . VAL A 1 145 ? 0.792 -11.645 4.899 1.00 88.00 145 VAL A N 1
ATOM 1132 C CA . VAL A 1 145 ? 0.061 -12.171 3.740 1.00 88.00 145 VAL A CA 1
ATOM 1133 C C . VAL A 1 145 ? 0.679 -11.656 2.441 1.00 88.00 145 VAL A C 1
ATOM 1135 O O . VAL A 1 145 ? 0.896 -12.448 1.531 1.00 88.00 145 VAL A O 1
ATOM 1138 N N . ALA A 1 146 ? 1.048 -10.375 2.363 1.00 85.62 146 ALA A N 1
ATOM 1139 C CA . ALA A 1 146 ? 1.731 -9.805 1.202 1.00 85.62 146 ALA A CA 1
ATOM 1140 C C . ALA A 1 146 ? 3.064 -10.513 0.905 1.00 85.62 146 ALA A C 1
ATOM 1142 O O . ALA A 1 146 ? 3.331 -10.867 -0.246 1.00 85.62 146 ALA A O 1
ATOM 1143 N N . ASN A 1 147 ? 3.871 -10.787 1.933 1.00 87.81 147 ASN A N 1
ATOM 1144 C CA . ASN A 1 147 ? 5.118 -11.533 1.768 1.00 87.81 147 ASN A CA 1
ATOM 1145 C C . ASN A 1 147 ? 4.867 -12.984 1.340 1.00 87.81 147 ASN A C 1
ATOM 1147 O O . ASN A 1 147 ? 5.545 -13.471 0.439 1.00 87.81 147 ASN A O 1
ATOM 1151 N N . VAL A 1 148 ? 3.871 -13.663 1.919 1.00 87.94 148 VAL A N 1
ATOM 1152 C CA . VAL A 1 148 ? 3.488 -15.024 1.505 1.00 87.94 148 VAL A CA 1
ATOM 1153 C C . VAL A 1 148 ? 3.046 -15.037 0.043 1.00 87.94 148 VAL A C 1
ATOM 1155 O O . VAL A 1 148 ? 3.564 -15.833 -0.733 1.00 87.94 148 VAL A O 1
ATOM 1158 N N . CYS A 1 149 ? 2.157 -14.128 -0.363 1.00 88.62 149 CYS A N 1
ATOM 1159 C CA . CYS A 1 149 ? 1.736 -13.985 -1.757 1.00 88.62 149 CYS A CA 1
ATOM 1160 C C . CYS A 1 149 ? 2.929 -13.726 -2.684 1.00 88.62 149 CYS A C 1
ATOM 1162 O O . CYS A 1 149 ? 3.010 -14.329 -3.749 1.00 88.62 149 CYS A O 1
ATOM 1164 N N . THR A 1 150 ? 3.875 -12.880 -2.269 1.00 86.88 150 THR A N 1
ATOM 1165 C CA . THR A 1 150 ? 5.099 -12.599 -3.034 1.00 86.88 150 THR A CA 1
ATOM 1166 C C . THR A 1 150 ? 5.941 -13.861 -3.225 1.00 86.88 150 THR A C 1
ATOM 1168 O O . THR A 1 150 ? 6.355 -14.153 -4.344 1.00 86.88 150 THR A O 1
ATOM 1171 N N . LEU A 1 151 ? 6.153 -14.645 -2.164 1.00 85.56 151 LEU A N 1
ATOM 1172 C CA . LEU A 1 151 ? 6.899 -15.906 -2.231 1.00 85.56 151 LEU A CA 1
ATOM 1173 C C . LEU A 1 151 ? 6.186 -16.952 -3.095 1.00 85.56 151 LEU A C 1
ATOM 1175 O O . LEU A 1 151 ? 6.834 -17.630 -3.886 1.00 85.56 151 LEU A O 1
ATOM 1179 N N . VAL A 1 152 ? 4.859 -17.060 -2.982 1.00 89.44 152 VAL A N 1
ATOM 1180 C CA . VAL A 1 152 ? 4.050 -17.964 -3.812 1.00 89.44 152 VAL A CA 1
ATOM 1181 C C . VAL A 1 152 ? 4.140 -17.566 -5.282 1.00 89.44 152 VAL A C 1
ATOM 1183 O O . VAL A 1 152 ? 4.418 -18.416 -6.122 1.00 89.44 152 VAL A O 1
ATOM 1186 N N . LEU A 1 153 ? 3.966 -16.282 -5.605 1.00 88.50 153 LEU A N 1
ATOM 1187 C CA . LEU A 1 153 ? 4.094 -15.788 -6.977 1.00 88.50 153 LEU A CA 1
ATOM 1188 C C . LEU A 1 153 ? 5.505 -16.004 -7.530 1.00 88.50 153 LEU A C 1
ATOM 1190 O O . LEU A 1 153 ? 5.640 -16.400 -8.686 1.00 88.50 153 LEU A O 1
ATOM 1194 N N . ALA A 1 154 ? 6.544 -15.801 -6.716 1.00 84.75 154 ALA A N 1
ATOM 1195 C CA . ALA A 1 154 ? 7.924 -16.081 -7.099 1.00 84.75 154 ALA A CA 1
ATOM 1196 C C . ALA A 1 154 ? 8.152 -17.576 -7.371 1.00 84.75 154 ALA A C 1
ATOM 1198 O O . ALA A 1 154 ? 8.785 -17.923 -8.365 1.00 84.75 154 ALA A O 1
ATOM 1199 N N . ALA A 1 155 ? 7.596 -18.461 -6.539 1.00 85.69 155 ALA A N 1
ATOM 1200 C CA . ALA A 1 155 ? 7.680 -19.906 -6.733 1.00 85.69 155 ALA A CA 1
ATOM 1201 C C . ALA A 1 155 ? 6.938 -20.361 -8.000 1.00 85.69 155 ALA A C 1
ATOM 1203 O O . ALA A 1 155 ? 7.482 -21.128 -8.791 1.00 85.69 155 ALA A O 1
ATOM 1204 N N . VAL A 1 156 ? 5.727 -19.847 -8.239 1.00 89.62 156 VAL A N 1
ATOM 1205 C CA . VAL A 1 156 ? 4.953 -20.128 -9.462 1.00 89.62 156 VAL A CA 1
ATOM 1206 C C . VAL A 1 156 ? 5.679 -19.604 -10.703 1.00 89.62 156 VAL A C 1
ATOM 1208 O O . VAL A 1 156 ? 5.705 -20.268 -11.736 1.00 89.62 156 VAL A O 1
ATOM 1211 N N . SER A 1 157 ? 6.319 -18.440 -10.596 1.00 86.44 157 SER A N 1
ATOM 1212 C CA . SER A 1 157 ? 7.052 -17.807 -11.699 1.00 86.44 157 SER A CA 1
ATOM 1213 C C . SER A 1 157 ? 8.490 -18.311 -11.840 1.00 86.44 157 SER A C 1
ATOM 1215 O O . SER A 1 157 ? 9.245 -17.764 -12.643 1.00 86.44 157 SER A O 1
ATOM 1217 N N . TRP A 1 158 ? 8.893 -19.335 -11.079 1.00 82.38 158 TRP A N 1
ATOM 1218 C CA . TRP A 1 158 ? 10.285 -19.780 -10.994 1.00 82.38 158 TRP A CA 1
ATOM 1219 C C . TRP A 1 158 ? 10.885 -20.113 -12.360 1.00 82.38 158 TRP A C 1
ATOM 1221 O O . TRP A 1 158 ? 12.004 -19.706 -12.659 1.00 82.38 158 TRP A O 1
ATOM 1231 N N . GLN A 1 159 ? 10.127 -20.790 -13.226 1.00 82.25 159 GLN A N 1
ATOM 1232 C CA . GLN A 1 159 ? 10.606 -21.146 -14.564 1.00 82.25 159 GLN A CA 1
ATOM 1233 C C . GLN A 1 159 ? 10.917 -19.910 -15.415 1.00 82.25 159 GLN A C 1
ATOM 1235 O O . GLN A 1 159 ? 11.977 -19.839 -16.032 1.00 82.25 159 GLN A O 1
ATOM 1240 N N . SER A 1 160 ? 10.040 -18.905 -15.389 1.00 83.44 160 SER A N 1
ATOM 1241 C CA . SER A 1 160 ? 10.264 -17.632 -16.078 1.00 83.44 160 SER A CA 1
ATOM 1242 C C . SER A 1 160 ? 11.452 -16.867 -15.489 1.00 83.44 160 SER A C 1
ATOM 1244 O O . SER A 1 160 ? 12.222 -16.264 -16.232 1.00 83.44 160 SER A O 1
ATOM 1246 N N . LEU A 1 161 ? 11.635 -16.915 -14.165 1.00 76.62 161 LEU A N 1
ATOM 1247 C CA . LEU A 1 161 ? 12.754 -16.262 -13.475 1.00 76.62 161 LEU A CA 1
ATOM 1248 C C . LEU A 1 161 ? 14.105 -16.888 -13.845 1.00 76.62 161 LEU A C 1
ATOM 1250 O O . LEU A 1 161 ? 15.064 -16.160 -14.092 1.00 76.62 161 LEU A O 1
ATOM 1254 N N . VAL A 1 162 ? 14.172 -18.218 -13.939 1.00 75.69 162 VAL A N 1
ATOM 1255 C CA . VAL A 1 162 ? 15.376 -18.936 -14.388 1.00 75.69 162 VAL A CA 1
ATOM 1256 C C . VAL A 1 162 ? 15.657 -18.659 -15.869 1.00 75.69 162 VAL A C 1
ATOM 1258 O O . VAL A 1 162 ? 16.808 -18.438 -16.242 1.00 75.69 162 VAL A O 1
ATOM 1261 N N . ALA A 1 163 ? 14.617 -18.600 -16.708 1.00 80.19 163 ALA A N 1
ATOM 1262 C CA . ALA A 1 163 ? 14.754 -18.310 -18.136 1.00 80.19 163 ALA A CA 1
ATOM 1263 C C . ALA A 1 163 ? 15.303 -16.900 -18.426 1.00 80.19 163 ALA A C 1
ATOM 1265 O O . ALA A 1 163 ? 15.958 -16.700 -19.447 1.00 80.19 163 ALA A O 1
ATOM 1266 N N . LEU A 1 164 ? 15.088 -15.936 -17.523 1.00 76.12 164 LEU A N 1
ATOM 1267 C CA . LEU A 1 164 ? 15.632 -14.578 -17.639 1.00 76.12 164 LEU A CA 1
ATOM 1268 C C . LEU A 1 164 ? 17.161 -14.508 -17.480 1.00 76.12 164 LEU A C 1
ATOM 1270 O O . LEU A 1 164 ? 17.736 -13.455 -17.744 1.00 76.12 164 LEU A O 1
ATOM 1274 N N . ASN A 1 165 ? 17.812 -15.605 -17.069 1.00 67.94 165 ASN A N 1
ATOM 1275 C CA . ASN A 1 165 ? 19.267 -15.757 -17.010 1.00 67.94 165 ASN A CA 1
ATOM 1276 C C . ASN A 1 165 ? 19.962 -14.560 -16.329 1.00 67.94 165 ASN A C 1
ATOM 1278 O O . ASN A 1 165 ? 20.924 -13.990 -16.841 1.00 67.94 165 ASN A O 1
ATOM 1282 N N . LEU A 1 166 ? 19.446 -14.168 -15.157 1.00 67.31 166 LEU A N 1
ATOM 1283 C CA . LEU A 1 166 ? 19.827 -12.967 -14.394 1.00 67.31 166 LEU A CA 1
ATOM 1284 C C . LEU A 1 166 ? 21.283 -12.967 -13.877 1.00 67.31 166 LEU A C 1
ATOM 1286 O O . LEU A 1 166 ? 21.622 -12.149 -13.024 1.00 67.31 166 LEU A O 1
ATOM 1290 N N . GLY A 1 167 ? 22.132 -13.899 -14.323 1.00 65.19 167 GLY A N 1
ATOM 1291 C CA . GLY A 1 167 ? 23.535 -14.017 -13.915 1.00 65.19 167 GLY A CA 1
ATOM 1292 C C . GLY A 1 167 ? 23.735 -14.211 -12.409 1.00 65.19 167 GLY A C 1
ATOM 1293 O O . GLY A 1 167 ? 24.817 -13.946 -11.895 1.00 65.19 167 GLY A O 1
ATOM 1294 N N . THR A 1 168 ? 22.693 -14.628 -11.687 1.00 67.88 168 THR A N 1
ATOM 1295 C CA . THR A 1 168 ? 22.675 -14.711 -10.225 1.00 67.88 168 THR A CA 1
ATOM 1296 C C . THR A 1 168 ? 22.403 -16.139 -9.774 1.00 67.88 168 THR A C 1
ATOM 1298 O O . THR A 1 168 ? 21.526 -16.823 -10.297 1.00 67.88 168 THR A O 1
ATOM 1301 N N . ASP A 1 169 ? 23.189 -16.600 -8.801 1.00 78.38 169 ASP A N 1
ATOM 1302 C CA . ASP A 1 169 ? 23.044 -17.926 -8.201 1.00 78.38 169 ASP A CA 1
ATOM 1303 C C . ASP A 1 169 ? 21.692 -18.022 -7.466 1.00 78.38 169 ASP A C 1
ATOM 1305 O O . ASP A 1 169 ? 21.262 -17.075 -6.797 1.00 78.38 169 ASP A O 1
ATOM 1309 N N . ALA A 1 170 ? 21.034 -19.181 -7.538 1.00 71.69 170 ALA A N 1
ATOM 1310 C CA . ALA A 1 170 ? 19.770 -19.461 -6.856 1.00 71.69 170 ALA A CA 1
ATOM 1311 C C . ALA A 1 170 ? 19.850 -19.165 -5.347 1.00 71.69 170 ALA A C 1
ATOM 1313 O O . ALA A 1 170 ? 18.873 -18.725 -4.737 1.00 71.69 170 ALA A O 1
ATOM 1314 N N . LYS A 1 171 ? 21.038 -19.326 -4.747 1.00 76.06 171 LYS A N 1
ATOM 1315 C CA . LYS A 1 171 ? 21.303 -18.946 -3.351 1.00 76.06 171 LYS A CA 1
ATOM 1316 C C . LYS A 1 171 ? 21.075 -17.456 -3.090 1.00 76.06 171 LYS A C 1
ATOM 1318 O O . LYS A 1 171 ? 20.496 -17.113 -2.063 1.00 76.06 171 LYS A O 1
ATOM 1323 N N . VAL A 1 172 ? 21.488 -16.579 -4.005 1.00 79.62 172 VAL A N 1
ATOM 1324 C CA . VAL A 1 172 ? 21.311 -15.124 -3.870 1.00 79.62 172 VAL A CA 1
ATOM 1325 C C . VAL A 1 172 ? 19.827 -14.771 -3.928 1.00 79.62 172 VAL A C 1
ATOM 1327 O O . VAL A 1 172 ? 19.347 -14.044 -3.062 1.00 79.62 172 VAL A O 1
ATOM 1330 N N . MET A 1 173 ? 19.072 -15.364 -4.860 1.00 74.06 173 MET A N 1
ATOM 1331 C CA . MET A 1 173 ? 17.614 -15.193 -4.926 1.00 74.06 173 MET A CA 1
ATOM 1332 C C . MET A 1 173 ? 16.914 -15.627 -3.633 1.00 74.06 173 MET A C 1
ATOM 1334 O O . MET A 1 173 ? 16.063 -14.896 -3.122 1.00 74.06 173 MET A O 1
ATOM 1338 N N . ILE A 1 174 ? 17.283 -16.786 -3.079 1.00 77.00 174 ILE A N 1
ATOM 1339 C CA . ILE A 1 174 ? 16.698 -17.297 -1.830 1.00 77.00 174 ILE A CA 1
ATOM 1340 C C . ILE A 1 174 ? 17.035 -16.373 -0.655 1.00 77.00 174 ILE A C 1
ATOM 1342 O O . ILE A 1 174 ? 16.151 -16.045 0.136 1.00 77.00 174 ILE A O 1
ATOM 1346 N N . VAL A 1 175 ? 18.283 -15.909 -0.552 1.00 81.62 175 VAL A N 1
ATOM 1347 C CA . VAL A 1 175 ? 18.711 -14.987 0.512 1.00 81.62 175 VAL A CA 1
ATOM 1348 C C . VAL A 1 175 ? 17.986 -13.645 0.407 1.00 81.62 175 VAL A C 1
ATOM 1350 O O . VAL A 1 175 ? 17.530 -13.121 1.426 1.00 81.62 175 VAL A O 1
ATOM 1353 N N . SER A 1 176 ? 17.808 -13.099 -0.797 1.00 78.38 176 SER A N 1
ATOM 1354 C CA . SER A 1 176 ? 17.036 -11.869 -1.010 1.00 78.38 176 SER A CA 1
ATOM 1355 C C . SER A 1 176 ? 15.559 -12.047 -0.645 1.00 78.38 176 SER A C 1
ATOM 1357 O O . SER A 1 176 ? 15.006 -11.220 0.080 1.00 78.38 176 SER A O 1
ATOM 1359 N N . ALA A 1 177 ? 14.931 -13.146 -1.071 1.00 78.69 177 ALA A N 1
ATOM 1360 C CA . ALA A 1 177 ? 13.541 -13.454 -0.735 1.00 78.69 177 ALA A CA 1
ATOM 1361 C C . ALA A 1 177 ? 13.343 -13.629 0.781 1.00 78.69 177 ALA A C 1
ATOM 1363 O O . ALA A 1 177 ? 12.411 -13.066 1.363 1.00 78.69 177 ALA A O 1
ATOM 1364 N N . ALA A 1 178 ? 14.259 -14.342 1.441 1.00 77.06 178 ALA A N 1
ATOM 1365 C CA . ALA A 1 178 ? 14.259 -14.500 2.890 1.00 77.06 178 ALA A CA 1
ATOM 1366 C C . ALA A 1 178 ? 14.428 -13.149 3.600 1.00 77.06 178 ALA A C 1
ATOM 1368 O O . ALA A 1 178 ? 13.684 -12.861 4.534 1.00 77.06 178 ALA A O 1
ATOM 1369 N N . SER A 1 179 ? 15.334 -12.291 3.122 1.00 81.88 179 SER A N 1
ATOM 1370 C CA . SER A 1 179 ? 15.588 -10.963 3.704 1.00 81.88 179 SER A CA 1
ATOM 1371 C C . SER A 1 179 ? 14.352 -10.057 3.679 1.00 81.88 179 SER A C 1
ATOM 1373 O O . SER A 1 179 ? 14.130 -9.302 4.623 1.00 81.88 179 SER A O 1
ATOM 1375 N N . ILE A 1 180 ? 13.517 -10.159 2.639 1.00 77.56 180 ILE A N 1
ATOM 1376 C CA . ILE A 1 180 ? 12.252 -9.412 2.529 1.00 77.56 180 ILE A CA 1
ATOM 1377 C C . ILE A 1 180 ? 11.179 -9.989 3.468 1.00 77.56 180 ILE A C 1
ATOM 1379 O O . ILE A 1 180 ? 10.414 -9.244 4.084 1.00 77.56 180 ILE A O 1
ATOM 1383 N N . ALA A 1 181 ? 11.113 -11.317 3.599 1.00 78.44 181 ALA A N 1
ATOM 1384 C CA . ALA A 1 181 ? 10.080 -11.987 4.386 1.00 78.44 181 ALA A CA 1
ATOM 1385 C C . ALA A 1 181 ? 10.331 -11.936 5.905 1.00 78.44 181 ALA A C 1
ATOM 1387 O O . ALA A 1 181 ? 9.375 -11.854 6.687 1.00 78.44 181 ALA A O 1
ATOM 1388 N N . LEU A 1 182 ? 11.603 -11.966 6.318 1.00 81.06 182 LEU A N 1
ATOM 1389 C CA . LEU A 1 182 ? 12.032 -12.116 7.710 1.00 81.06 182 LEU A CA 1
ATOM 1390 C C . LEU A 1 182 ? 11.444 -11.055 8.661 1.00 81.06 182 LEU A C 1
ATOM 1392 O O . LEU A 1 182 ? 10.909 -11.448 9.700 1.00 81.06 182 LEU A O 1
ATOM 1396 N N . PRO A 1 183 ? 11.452 -9.743 8.343 1.00 80.25 183 PRO A N 1
ATOM 1397 C CA . PRO A 1 183 ? 10.954 -8.717 9.260 1.00 80.25 183 PRO A CA 1
ATOM 1398 C C . PRO A 1 183 ? 9.463 -8.871 9.584 1.00 80.25 183 PRO A C 1
ATOM 1400 O O . PRO A 1 183 ? 9.072 -8.776 10.748 1.00 80.25 183 PRO A O 1
ATOM 1403 N N . SER A 1 184 ? 8.629 -9.181 8.585 1.00 77.56 184 SER A N 1
ATOM 1404 C CA . SER A 1 184 ? 7.193 -9.409 8.799 1.00 77.56 184 SER A CA 1
ATOM 1405 C C . SER A 1 184 ? 6.938 -10.672 9.619 1.00 77.56 184 SER A C 1
ATOM 1407 O O . SER A 1 184 ? 6.042 -10.693 10.462 1.00 77.56 184 SER A O 1
ATOM 1409 N N . PHE A 1 185 ? 7.747 -11.717 9.417 1.00 78.50 185 PHE A N 1
ATOM 1410 C CA . PHE A 1 185 ? 7.637 -12.958 10.183 1.00 78.50 185 PHE A CA 1
ATOM 1411 C C . PHE A 1 185 ? 8.015 -12.750 11.655 1.00 78.50 185 PHE A C 1
ATOM 1413 O O . PHE A 1 185 ? 7.294 -13.187 12.554 1.00 78.50 185 PHE A O 1
ATOM 1420 N N . VAL A 1 186 ? 9.101 -12.015 11.914 1.00 81.75 186 VAL A N 1
ATOM 1421 C CA . VAL A 1 186 ? 9.510 -11.625 13.272 1.00 81.75 186 VAL A CA 1
ATOM 1422 C C . VAL A 1 186 ? 8.410 -10.801 13.945 1.00 81.75 186 VAL A C 1
ATOM 1424 O O . VAL A 1 186 ? 8.025 -11.106 15.076 1.00 81.75 186 VAL A O 1
ATOM 1427 N N . ALA A 1 187 ? 7.839 -9.816 13.246 1.00 76.75 187 ALA A N 1
ATOM 1428 C CA . ALA A 1 187 ? 6.732 -9.011 13.765 1.00 76.75 187 ALA A CA 1
ATOM 1429 C C . ALA A 1 187 ? 5.500 -9.866 14.122 1.00 76.75 187 ALA A C 1
ATOM 1431 O O . ALA A 1 187 ? 4.879 -9.651 15.165 1.00 76.75 187 ALA A O 1
ATOM 1432 N N . LEU A 1 188 ? 5.178 -10.880 13.311 1.00 79.69 188 LEU A N 1
ATOM 1433 C CA . LEU A 1 188 ? 4.073 -11.807 13.574 1.00 79.69 188 LEU A CA 1
ATOM 1434 C C . LEU A 1 188 ? 4.291 -12.659 14.827 1.00 79.69 188 LEU A C 1
ATOM 1436 O O . LEU A 1 188 ? 3.349 -12.851 15.605 1.00 79.69 188 LEU A O 1
ATOM 1440 N N . VAL A 1 189 ? 5.508 -13.179 15.014 1.00 80.56 189 VAL A N 1
ATOM 1441 C CA . VAL A 1 189 ? 5.883 -13.990 16.185 1.00 80.56 189 VAL A CA 1
ATOM 1442 C C . VAL A 1 189 ? 5.878 -13.128 17.445 1.00 80.56 189 VAL A C 1
ATOM 1444 O O . VAL A 1 189 ? 5.351 -13.530 18.484 1.00 80.56 189 VAL A O 1
ATOM 1447 N N . MET A 1 190 ? 6.394 -11.903 17.347 1.00 81.44 190 MET A N 1
ATOM 1448 C CA . MET A 1 190 ? 6.451 -10.968 18.467 1.00 81.44 190 MET A CA 1
ATOM 1449 C C . MET A 1 190 ? 5.143 -10.207 18.705 1.00 81.44 190 MET A C 1
ATOM 1451 O O . MET A 1 190 ? 5.082 -9.429 19.654 1.00 81.44 190 MET A O 1
ATOM 1455 N N . ARG A 1 191 ? 4.069 -10.441 17.934 1.00 77.38 191 ARG A N 1
ATOM 1456 C CA . ARG A 1 191 ? 2.827 -9.643 18.026 1.00 77.38 191 ARG A CA 1
ATOM 1457 C C . ARG A 1 191 ? 2.225 -9.568 19.435 1.00 77.38 191 ARG A C 1
ATOM 1459 O O . ARG A 1 191 ? 1.658 -8.538 19.789 1.00 77.38 191 ARG A O 1
ATOM 1466 N N . LYS A 1 192 ? 2.392 -10.638 20.231 1.00 70.19 192 LYS A N 1
ATOM 1467 C CA . LYS A 1 192 ? 1.934 -10.747 21.632 1.00 70.19 192 LYS A CA 1
ATOM 1468 C C . LYS A 1 192 ? 2.886 -10.113 22.659 1.00 70.19 192 LYS A C 1
ATOM 1470 O O . LYS A 1 192 ? 2.492 -9.939 23.801 1.00 70.19 192 LYS A O 1
ATOM 1475 N N . ARG A 1 193 ? 4.139 -9.832 22.280 1.00 67.38 193 ARG A N 1
ATOM 1476 C CA . ARG A 1 193 ? 5.160 -9.166 23.117 1.00 67.38 193 ARG A CA 1
ATOM 1477 C C . ARG A 1 193 ? 5.376 -7.698 22.737 1.00 67.38 193 ARG A C 1
ATOM 1479 O O . ARG A 1 193 ? 6.042 -6.968 23.460 1.00 67.38 193 ARG A O 1
ATOM 1486 N N . LEU A 1 194 ? 4.844 -7.278 21.592 1.00 56.75 194 LEU A N 1
ATOM 1487 C CA . LEU A 1 194 ? 4.842 -5.897 21.131 1.00 56.75 194 LEU A CA 1
ATOM 1488 C C . LEU A 1 194 ? 3.702 -5.138 21.831 1.00 56.75 194 LEU A C 1
ATOM 1490 O O . LEU A 1 194 ? 2.606 -5.032 21.271 1.00 56.75 194 LEU A O 1
ATOM 1494 N N . PHE A 1 195 ? 4.046 -4.619 23.019 1.00 55.16 195 PHE A N 1
ATOM 1495 C CA . PHE A 1 195 ? 3.276 -3.769 23.946 1.00 55.16 195 PHE A CA 1
ATOM 1496 C C . PHE A 1 195 ? 2.116 -4.443 24.680 1.00 55.16 195 PHE A C 1
ATOM 1498 O O . PHE A 1 195 ? 1.155 -4.884 24.010 1.00 55.16 195 PHE A O 1
#

Secondary structure (DSSP, 8-state):
---------PPPP------------HHHHHHHHHHHHHHHHHHHHHGGG--HHHHHHTS---HHHHHHHHHHHHHHHHHHHHHHHHHH---THHHHHHHHHHHHHHHT-TTHHHHHHHHHHHHHS--SS-HHHHHHHHHHHHHHHHHHHHHHHHHHTHHHHHHTT-S--HHHHHHHHHHHHHHHHHHHHGGGT--

Radius of gyration: 24.08 Å; chains: 1; bounding box: 55×39×81 Å